Protein AF-A0A8I3AAC8-F1 (afdb_monomer_lite)

Structure (mmCIF, N/CA/C/O backbone):
data_AF-A0A8I3AAC8-F1
#
_entry.id   AF-A0A8I3AAC8-F1
#
loop_
_atom_site.group_PDB
_atom_site.id
_atom_site.type_symbol
_atom_site.label_atom_id
_atom_site.label_alt_id
_atom_site.label_comp_id
_atom_site.label_asym_id
_atom_site.label_entity_id
_atom_site.label_seq_id
_atom_site.pdbx_PDB_ins_code
_atom_site.Cartn_x
_atom_site.Cartn_y
_atom_site.Cartn_z
_atom_site.occupancy
_atom_site.B_iso_or_equiv
_atom_site.auth_seq_id
_atom_site.auth_comp_id
_atom_site.auth_asym_id
_atom_site.auth_atom_id
_atom_site.pdbx_PDB_model_num
ATOM 1 N N . MET A 1 1 ? -11.721 -12.743 23.355 1.00 54.59 1 MET A N 1
ATOM 2 C CA . MET A 1 1 ? -12.488 -11.708 22.634 1.00 54.59 1 MET A CA 1
ATOM 3 C C . MET A 1 1 ? -11.495 -10.991 21.747 1.00 54.59 1 MET A C 1
ATOM 5 O O . MET A 1 1 ? -10.463 -10.593 22.267 1.00 54.59 1 MET A O 1
ATOM 9 N N . ALA A 1 2 ? -11.741 -10.936 20.443 1.00 75.25 2 ALA A N 1
ATOM 10 C CA . ALA A 1 2 ? -10.915 -10.145 19.538 1.00 75.25 2 ALA A CA 1
ATOM 11 C C . ALA A 1 2 ? -11.431 -8.701 19.548 1.00 75.25 2 ALA A C 1
ATOM 13 O O . ALA A 1 2 ? -12.644 -8.491 19.601 1.00 75.25 2 ALA A O 1
ATOM 14 N N . PHE A 1 3 ? -10.523 -7.730 19.566 1.00 87.00 3 PHE A N 1
ATOM 15 C CA . PHE A 1 3 ? -10.866 -6.309 19.570 1.00 87.00 3 PHE A CA 1
ATOM 16 C C . PHE A 1 3 ? -11.149 -5.826 18.142 1.00 87.00 3 PHE A C 1
ATOM 18 O O . PHE A 1 3 ? -10.688 -6.441 17.174 1.00 87.00 3 PHE A O 1
ATOM 25 N N . ARG A 1 4 ? -11.899 -4.728 17.996 1.00 91.94 4 ARG A N 1
ATOM 26 C CA . ARG A 1 4 ? -11.978 -4.021 16.710 1.00 91.94 4 ARG A CA 1
ATOM 27 C C . ARG A 1 4 ? -10.692 -3.238 16.507 1.00 91.94 4 ARG A C 1
ATOM 29 O O . ARG A 1 4 ? -10.091 -2.773 17.477 1.00 91.94 4 ARG A O 1
ATOM 36 N N . ALA A 1 5 ? -10.258 -3.080 15.268 1.00 93.12 5 ALA A N 1
ATOM 37 C CA . ALA A 1 5 ? -9.047 -2.315 14.990 1.00 93.12 5 ALA A CA 1
ATOM 38 C C . ALA A 1 5 ? -9.216 -0.824 15.326 1.00 93.12 5 ALA A C 1
ATOM 40 O O . ALA A 1 5 ? -8.291 -0.201 15.843 1.00 93.12 5 ALA A O 1
ATOM 41 N N . SER A 1 6 ? -10.420 -0.277 15.161 1.00 93.88 6 SER A N 1
ATOM 42 C CA . SER A 1 6 ? -10.805 1.070 15.590 1.00 93.88 6 SER A CA 1
ATOM 43 C C . SER A 1 6 ? -10.746 1.288 17.110 1.00 93.88 6 SER A C 1
ATOM 45 O O . SER A 1 6 ? -10.721 2.437 17.562 1.00 93.88 6 SER A O 1
ATOM 47 N N . ASP A 1 7 ? -10.704 0.218 17.917 1.00 94.31 7 ASP A N 1
ATOM 48 C CA . ASP A 1 7 ? -10.567 0.325 19.372 1.00 94.31 7 ASP A CA 1
ATOM 49 C C . ASP A 1 7 ? -9.126 0.659 19.796 1.00 94.31 7 ASP A C 1
ATOM 51 O O . ASP A 1 7 ? -8.917 1.211 20.877 1.00 94.31 7 ASP A O 1
ATOM 55 N N . ASN A 1 8 ? -8.136 0.354 18.951 1.00 95.12 8 ASN A N 1
ATOM 56 C CA . ASN A 1 8 ? -6.749 0.778 19.122 1.00 95.12 8 ASN A CA 1
ATOM 57 C C . ASN A 1 8 ? -6.032 0.792 17.764 1.00 95.12 8 ASN A C 1
ATOM 59 O O . ASN A 1 8 ? -5.294 -0.135 17.406 1.00 95.12 8 ASN A O 1
ATOM 63 N N . LEU A 1 9 ? -6.264 1.870 17.015 1.00 95.50 9 LEU A N 1
ATOM 64 C CA . LEU A 1 9 ? -5.775 2.015 15.647 1.00 95.50 9 LEU A CA 1
ATOM 65 C C . LEU A 1 9 ? -4.243 2.010 15.589 1.00 95.50 9 LEU A C 1
ATOM 67 O O . LEU A 1 9 ? -3.655 1.429 14.680 1.00 95.50 9 LEU A O 1
ATOM 71 N N . GLN A 1 10 ? -3.594 2.595 16.595 1.00 95.81 10 GLN A N 1
ATOM 72 C CA . GLN A 1 10 ? -2.139 2.617 16.709 1.00 95.81 10 GLN A CA 1
ATOM 73 C C . GLN A 1 10 ? -1.541 1.205 16.790 1.00 95.81 10 GLN A C 1
ATOM 75 O O . GLN A 1 10 ? -0.620 0.871 16.041 1.00 95.81 10 GLN A O 1
ATOM 80 N N . CYS A 1 11 ? -2.075 0.349 17.668 1.00 94.88 11 CYS A N 1
ATOM 81 C CA . CYS A 1 11 ? -1.630 -1.040 17.772 1.00 94.88 11 CYS A CA 1
ATOM 82 C C . CYS A 1 11 ? -1.953 -1.843 16.510 1.00 94.88 11 CYS A C 1
ATOM 84 O O . CYS A 1 11 ? -1.129 -2.658 16.097 1.00 94.88 11 CYS A O 1
ATOM 86 N N . TYR A 1 12 ? -3.109 -1.599 15.886 1.00 95.88 12 TYR A N 1
ATOM 87 C CA . TYR A 1 12 ? -3.462 -2.241 14.624 1.00 95.88 12 TYR A CA 1
ATOM 88 C C . TYR A 1 12 ? -2.457 -1.899 13.519 1.00 95.88 12 TYR A C 1
ATOM 90 O O . TYR A 1 12 ? -1.889 -2.810 12.929 1.00 95.88 12 TYR A O 1
ATOM 98 N N . ILE A 1 13 ? -2.151 -0.617 13.284 1.00 94.88 13 ILE A N 1
ATOM 99 C CA . ILE A 1 13 ? -1.212 -0.200 12.226 1.00 94.88 13 ILE A CA 1
ATOM 100 C C . ILE A 1 13 ? 0.182 -0.810 12.435 1.00 94.88 13 ILE A C 1
ATOM 102 O O . ILE A 1 13 ? 0.821 -1.226 11.472 1.00 94.88 13 ILE A O 1
ATOM 106 N N . ARG A 1 14 ? 0.643 -0.916 13.688 1.00 93.12 14 ARG A N 1
ATOM 107 C CA . ARG A 1 14 ? 1.936 -1.543 14.020 1.00 93.12 14 ARG A CA 1
ATOM 108 C C . ARG A 1 14 ? 1.945 -3.062 13.811 1.00 93.12 14 ARG A C 1
ATOM 110 O O . ARG A 1 14 ? 2.995 -3.633 13.525 1.00 93.12 14 ARG A O 1
ATOM 117 N N . GLY A 1 15 ? 0.809 -3.725 14.021 1.00 92.25 15 GLY A N 1
ATOM 118 C CA . GLY A 1 15 ? 0.700 -5.184 13.982 1.00 92.25 15 GLY A CA 1
ATOM 119 C C . GLY A 1 15 ? 0.220 -5.756 12.648 1.00 92.25 15 GLY A C 1
ATOM 120 O O . GLY A 1 15 ? 0.493 -6.925 12.363 1.00 92.25 15 GLY A O 1
ATOM 121 N N . ALA A 1 16 ? -0.484 -4.957 11.847 1.00 94.31 16 ALA A N 1
ATOM 122 C CA . ALA A 1 16 ? -1.121 -5.386 10.615 1.00 94.31 16 ALA A CA 1
ATOM 123 C C . ALA A 1 16 ? -0.074 -5.829 9.592 1.00 94.31 16 ALA A C 1
ATOM 125 O O . ALA A 1 16 ? 0.910 -5.136 9.324 1.00 94.31 16 ALA A O 1
ATOM 126 N N . LYS A 1 17 ? -0.288 -7.006 9.004 1.00 92.50 17 LYS A N 1
ATOM 127 C CA . LYS A 1 17 ? 0.626 -7.581 8.015 1.00 92.50 17 LYS A CA 1
ATOM 128 C C . LYS A 1 17 ? -0.139 -7.922 6.761 1.00 92.50 17 LYS A C 1
ATOM 130 O O . LYS A 1 17 ? -1.138 -8.636 6.809 1.00 92.50 17 LYS A O 1
ATOM 135 N N . LEU A 1 18 ? 0.368 -7.440 5.628 1.00 91.62 18 LEU A N 1
ATOM 136 C CA . LEU A 1 18 ? -0.195 -7.803 4.339 1.00 91.62 18 LEU A CA 1
ATOM 137 C C . LEU A 1 18 ? -0.174 -9.328 4.182 1.00 91.62 18 LEU A C 1
ATOM 139 O O . LEU A 1 18 ? 0.875 -9.950 4.395 1.00 91.62 18 LEU A O 1
ATOM 143 N N . PRO A 1 19 ? -1.311 -9.939 3.815 1.00 91.06 19 PRO A N 1
ATOM 144 C CA . PRO A 1 19 ? -1.338 -11.358 3.541 1.00 91.06 19 PRO A CA 1
ATOM 145 C C . PRO A 1 19 ? -0.474 -11.640 2.314 1.00 91.06 19 PRO A C 1
ATOM 147 O O . PRO A 1 19 ? -0.386 -10.830 1.388 1.00 91.06 19 PRO A O 1
ATOM 150 N N . ALA A 1 20 ? 0.173 -12.805 2.303 1.00 89.38 20 ALA A N 1
ATOM 151 C CA . ALA A 1 20 ? 0.961 -13.216 1.154 1.00 89.38 20 ALA A CA 1
ATOM 152 C C . ALA A 1 20 ? 0.054 -13.305 -0.081 1.00 89.38 20 ALA A C 1
ATOM 154 O O . ALA A 1 20 ? -0.898 -14.089 -0.108 1.00 89.38 20 ALA A O 1
ATOM 155 N N . MET A 1 21 ? 0.362 -12.511 -1.108 1.00 89.56 21 MET A N 1
ATOM 156 C CA . MET A 1 21 ? -0.348 -12.578 -2.378 1.00 89.56 21 MET A CA 1
ATOM 157 C C . MET A 1 21 ? -0.031 -13.919 -3.034 1.00 89.56 21 MET A C 1
ATOM 159 O O . MET A 1 21 ? 1.086 -14.156 -3.494 1.00 89.56 21 MET A O 1
ATOM 163 N N . ALA A 1 22 ? -1.013 -14.813 -3.076 1.00 86.94 22 ALA A N 1
ATOM 164 C CA . ALA A 1 22 ? -0.878 -16.043 -3.833 1.00 86.94 22 ALA A CA 1
ATOM 165 C C . ALA A 1 22 ? -0.958 -15.695 -5.322 1.00 86.94 22 ALA A C 1
ATOM 167 O O . ALA A 1 22 ? -1.998 -15.241 -5.794 1.00 86.94 22 ALA A O 1
ATOM 168 N N . TYR A 1 23 ? 0.119 -15.916 -6.067 1.00 83.81 23 TYR A N 1
ATOM 169 C CA . TYR A 1 23 ? 0.145 -15.688 -7.508 1.00 83.81 23 TYR A CA 1
ATOM 170 C C . TYR A 1 23 ? 0.574 -16.944 -8.254 1.00 83.81 23 TYR A C 1
ATOM 172 O O . TYR A 1 23 ? 1.284 -17.805 -7.726 1.00 83.81 23 TYR A O 1
ATOM 180 N N . ARG A 1 24 ? 0.130 -17.052 -9.504 1.00 79.19 24 ARG A N 1
ATOM 181 C CA . ARG A 1 24 ? 0.638 -18.036 -10.452 1.00 79.19 24 ARG A CA 1
ATOM 182 C C . ARG A 1 24 ? 1.303 -17.259 -11.566 1.00 79.19 24 ARG A C 1
ATOM 184 O O . ARG A 1 24 ? 0.639 -16.464 -12.216 1.00 79.19 24 ARG A O 1
ATOM 191 N N . SER A 1 25 ? 2.592 -17.507 -11.792 1.00 69.81 25 SER A N 1
ATOM 192 C CA . SER A 1 25 ? 3.219 -16.986 -13.003 1.00 69.81 25 SER A CA 1
ATOM 193 C C . SER A 1 25 ? 2.428 -17.522 -14.202 1.00 69.81 25 SER A C 1
ATOM 195 O O . SER A 1 25 ? 2.244 -18.750 -14.276 1.00 69.81 25 SER A O 1
ATOM 197 N N . PRO A 1 26 ? 1.907 -16.662 -15.097 1.00 64.56 26 PRO A N 1
ATOM 198 C CA . PRO A 1 26 ? 1.329 -17.140 -16.338 1.00 64.56 26 PRO A CA 1
ATOM 199 C C . PRO A 1 26 ? 2.384 -18.021 -17.012 1.00 64.56 26 PRO A C 1
ATOM 201 O O . PRO A 1 26 ? 3.563 -17.673 -17.059 1.00 64.56 26 PRO A O 1
ATOM 204 N N . ARG A 1 27 ? 1.984 -19.226 -17.437 1.00 54.81 27 ARG A N 1
ATOM 205 C CA . ARG A 1 27 ? 2.852 -20.153 -18.175 1.00 54.81 27 ARG A CA 1
ATOM 206 C C . ARG A 1 27 ? 3.153 -19.537 -19.540 1.00 54.81 27 ARG A C 1
ATOM 208 O O . ARG A 1 27 ? 2.551 -19.916 -20.536 1.00 54.81 27 ARG A O 1
ATOM 215 N N . SER A 1 28 ? 4.067 -18.590 -19.564 1.00 49.53 28 SER A N 1
ATOM 216 C CA . SER A 1 28 ? 4.596 -17.984 -20.766 1.00 49.53 28 SER A CA 1
ATOM 217 C C . SER A 1 28 ? 6.092 -18.228 -20.712 1.00 49.53 28 SER A C 1
ATOM 219 O O . SER A 1 28 ? 6.731 -17.972 -19.690 1.00 49.53 28 SER A O 1
ATOM 221 N N . GLU A 1 29 ? 6.630 -18.802 -21.783 1.00 45.31 29 GLU A N 1
ATOM 222 C CA . GLU A 1 29 ? 8.066 -18.903 -22.042 1.00 45.31 29 GLU A CA 1
ATOM 223 C C . GLU A 1 29 ? 8.759 -17.562 -21.735 1.00 45.31 29 GLU A C 1
ATOM 225 O O . GLU A 1 29 ? 8.077 -16.533 -21.727 1.00 45.31 29 GLU A O 1
ATOM 230 N N . PRO A 1 30 ? 10.082 -17.528 -21.477 1.00 42.06 30 PRO A N 1
ATOM 231 C CA . PRO A 1 30 ? 10.841 -16.288 -21.316 1.00 42.06 30 PRO A CA 1
ATOM 232 C C . PRO A 1 30 ? 10.885 -15.528 -22.652 1.00 42.06 30 PRO A C 1
ATOM 234 O O . PRO A 1 30 ? 11.916 -15.402 -23.305 1.00 42.06 30 PRO A O 1
ATOM 237 N N . GLY A 1 31 ? 9.726 -15.055 -23.098 1.00 44.25 31 GLY A N 1
ATOM 238 C CA . GLY A 1 31 ? 9.563 -14.134 -24.185 1.00 44.25 31 GLY A CA 1
ATOM 239 C C . GLY A 1 31 ? 10.121 -12.828 -23.679 1.00 44.25 31 GLY A C 1
ATOM 240 O O . GLY A 1 31 ? 9.568 -12.222 -22.765 1.00 44.25 31 GLY A O 1
ATOM 241 N N . SER A 1 32 ? 11.252 -12.438 -24.254 1.00 46.09 32 SER A N 1
ATOM 242 C CA . SER A 1 32 ? 11.719 -11.063 -24.265 1.00 46.09 32 SER A CA 1
ATOM 243 C C . SER A 1 32 ? 10.497 -10.168 -24.479 1.00 46.09 32 SER A C 1
ATOM 245 O O . SER A 1 32 ? 9.925 -10.157 -25.571 1.00 46.09 32 SER A O 1
ATOM 247 N N . TYR A 1 33 ? 10.020 -9.517 -23.413 1.00 53.06 33 TYR A N 1
ATOM 248 C CA . TYR A 1 33 ? 8.904 -8.583 -23.483 1.00 53.06 33 TYR A CA 1
ATOM 249 C C . TYR A 1 33 ? 9.405 -7.381 -24.289 1.00 53.06 33 TYR A C 1
ATOM 251 O O . TYR A 1 33 ? 9.867 -6.385 -23.739 1.00 53.06 33 TYR A O 1
ATOM 259 N N . HIS A 1 34 ? 9.381 -7.507 -25.617 1.00 48.78 34 HIS A N 1
ATOM 260 C CA . HIS A 1 34 ? 9.660 -6.436 -26.559 1.00 48.78 34 HIS A CA 1
ATOM 261 C C . HIS A 1 34 ? 8.462 -5.493 -26.536 1.00 48.78 34 HIS A C 1
ATOM 263 O O . HIS A 1 34 ? 7.600 -5.515 -27.411 1.00 48.78 34 HIS A O 1
ATOM 269 N N . VAL A 1 35 ? 8.368 -4.693 -25.478 1.00 50.75 35 VAL A N 1
ATOM 270 C CA . VAL A 1 35 ? 7.386 -3.621 -25.410 1.00 50.75 35 VAL A CA 1
ATOM 271 C C . VAL A 1 35 ? 7.918 -2.501 -26.295 1.00 50.75 35 VAL A C 1
ATOM 273 O O . VAL A 1 35 ? 8.817 -1.760 -25.907 1.00 50.75 35 VAL A O 1
ATOM 276 N N . SER A 1 36 ? 7.387 -2.394 -27.512 1.00 46.56 36 SER A N 1
ATOM 277 C CA . SER A 1 36 ? 7.589 -1.224 -28.362 1.00 46.56 36 SER A CA 1
ATOM 278 C C . SER A 1 36 ? 6.995 -0.011 -27.652 1.00 46.56 36 SER A C 1
ATOM 280 O O . SER A 1 36 ? 5.790 0.056 -27.392 1.00 46.56 36 SER A O 1
ATOM 282 N N . LEU A 1 37 ? 7.847 0.933 -27.277 1.00 49.56 37 LEU A N 1
ATOM 283 C CA . LEU A 1 37 ? 7.429 2.121 -26.550 1.00 49.56 37 LEU A CA 1
ATOM 284 C C . LEU A 1 37 ? 7.044 3.210 -27.531 1.00 49.56 37 LEU A C 1
ATOM 286 O O . LEU A 1 37 ? 7.864 3.665 -28.321 1.00 49.56 37 LEU A O 1
ATOM 290 N N . ASN A 1 38 ? 5.811 3.688 -27.404 1.00 51.22 38 ASN A N 1
ATOM 291 C CA . ASN A 1 38 ? 5.350 4.881 -28.110 1.00 51.22 38 ASN A CA 1
ATOM 292 C C . ASN A 1 38 ? 5.748 6.183 -27.389 1.00 51.22 38 ASN A C 1
ATOM 294 O O . ASN A 1 38 ? 5.383 7.268 -27.833 1.00 51.22 38 ASN A O 1
ATOM 298 N N . VAL A 1 39 ? 6.479 6.096 -26.272 1.00 52.81 39 VAL A N 1
ATOM 299 C CA . VAL A 1 39 ? 6.840 7.258 -25.453 1.00 52.81 39 VAL A CA 1
ATOM 300 C C . VAL A 1 39 ? 8.135 7.856 -25.990 1.00 52.81 39 VAL A C 1
ATOM 302 O O . VAL A 1 39 ? 9.198 7.239 -25.916 1.00 52.81 39 VAL A O 1
ATOM 305 N N . ARG A 1 40 ? 8.049 9.073 -26.533 1.00 55.81 40 ARG A N 1
ATOM 306 C CA . ARG A 1 40 ? 9.221 9.844 -26.959 1.00 55.81 40 ARG A CA 1
ATOM 307 C C . ARG A 1 40 ? 9.769 10.627 -25.757 1.00 55.81 40 ARG A C 1
ATOM 309 O O . ARG A 1 40 ? 9.008 11.376 -25.153 1.00 55.81 40 ARG A O 1
ATOM 316 N N . PRO A 1 41 ? 11.063 10.497 -25.410 1.00 54.91 41 PRO A N 1
ATOM 317 C CA . PRO A 1 41 ? 11.660 11.329 -24.375 1.00 54.91 41 PRO A CA 1
ATOM 318 C C . PRO A 1 41 ? 11.620 12.797 -24.809 1.00 54.91 41 PRO A C 1
ATOM 320 O O . PRO A 1 41 ? 12.159 13.163 -25.857 1.00 54.91 41 PRO A O 1
ATOM 323 N N . GLU A 1 42 ? 10.974 13.644 -24.014 1.00 59.31 42 GLU A N 1
ATOM 324 C CA . GLU A 1 42 ? 10.892 15.076 -24.284 1.00 59.31 42 GLU A CA 1
ATOM 325 C C . GLU A 1 42 ? 12.129 15.807 -23.748 1.00 59.31 42 GLU A C 1
ATOM 327 O O . GLU A 1 42 ? 12.607 15.544 -22.645 1.00 59.31 42 GLU A O 1
ATOM 332 N N . ARG A 1 43 ? 12.655 16.774 -24.514 1.00 57.91 43 ARG A N 1
ATOM 333 C CA . ARG A 1 43 ? 13.936 17.452 -24.208 1.00 57.91 43 ARG A CA 1
ATOM 334 C C . ARG A 1 43 ? 13.973 18.150 -22.843 1.00 57.91 43 ARG A C 1
ATOM 336 O O . ARG A 1 43 ? 15.058 18.353 -22.300 1.00 57.91 43 ARG A O 1
ATOM 343 N N . TYR A 1 44 ? 12.816 18.534 -22.311 1.00 63.19 44 TYR A N 1
ATOM 344 C CA . TYR A 1 44 ? 12.691 19.318 -21.085 1.00 63.19 44 TYR A CA 1
ATOM 345 C C . TYR A 1 44 ? 12.370 18.477 -19.838 1.00 63.19 44 TYR A C 1
ATOM 347 O O . TYR A 1 44 ? 12.409 19.010 -18.731 1.00 63.19 44 TYR A O 1
ATOM 355 N N . ARG A 1 45 ? 12.118 17.166 -19.978 1.00 61.69 45 ARG A N 1
ATOM 356 C CA . ARG A 1 45 ? 11.815 16.265 -18.856 1.00 61.69 45 ARG A CA 1
ATOM 357 C C . ARG A 1 45 ? 12.834 15.137 -18.814 1.00 61.69 45 ARG A C 1
ATOM 359 O O . ARG A 1 45 ? 12.823 14.229 -19.637 1.00 61.69 45 ARG A O 1
ATOM 366 N N . LYS A 1 46 ? 13.741 15.213 -17.844 1.00 63.38 46 LYS A N 1
ATOM 367 C CA . LYS A 1 46 ? 14.758 14.185 -17.611 1.00 63.38 46 LYS A CA 1
ATOM 368 C C . LYS A 1 46 ? 14.560 13.624 -16.214 1.00 63.38 46 LYS A C 1
ATOM 370 O O . LYS A 1 46 ? 14.769 14.343 -15.237 1.00 63.38 46 LYS A O 1
ATOM 375 N N . LEU A 1 47 ? 14.180 12.354 -16.116 1.00 65.69 47 LEU A N 1
ATOM 376 C CA . LEU A 1 47 ? 14.256 11.638 -14.850 1.00 65.69 47 LEU A CA 1
ATOM 377 C C . LEU A 1 47 ? 15.739 11.429 -14.531 1.00 65.69 47 LEU A C 1
ATOM 379 O O . LEU A 1 47 ? 16.444 10.717 -15.240 1.00 65.69 47 LEU A O 1
ATOM 383 N N . ARG A 1 48 ? 16.229 12.154 -13.523 1.00 67.31 48 ARG A N 1
ATOM 384 C CA . ARG A 1 48 ? 17.662 12.203 -13.195 1.00 67.31 48 ARG A CA 1
ATOM 385 C C . ARG A 1 48 ? 18.078 11.140 -12.198 1.00 67.31 48 ARG A C 1
ATOM 387 O O . ARG A 1 48 ? 19.229 10.725 -12.201 1.00 67.31 48 ARG A O 1
ATOM 394 N N . LEU A 1 49 ? 17.166 10.767 -11.308 1.00 71.88 49 LEU A N 1
ATOM 395 C CA . LEU A 1 49 ? 17.499 9.943 -10.167 1.00 71.88 49 LEU A CA 1
ATOM 396 C C . LEU A 1 49 ? 16.289 9.140 -9.709 1.00 71.88 49 LEU A C 1
ATOM 398 O O . LEU A 1 49 ? 15.173 9.654 -9.673 1.00 71.88 49 LEU A O 1
ATOM 402 N N . VAL A 1 50 ? 16.544 7.901 -9.307 1.00 78.38 50 VAL A N 1
ATOM 403 C CA . VAL A 1 50 ? 15.604 7.069 -8.562 1.00 78.38 50 VAL A CA 1
ATOM 404 C C . VAL A 1 50 ? 16.264 6.738 -7.235 1.00 78.38 50 VAL A C 1
ATOM 406 O O . VAL A 1 50 ? 17.417 6.310 -7.188 1.00 78.38 50 VAL A O 1
ATOM 409 N N . HIS A 1 51 ? 15.538 6.983 -6.150 1.00 80.94 51 HIS A N 1
ATOM 410 C CA . HIS A 1 51 ? 15.976 6.635 -4.809 1.00 80.94 51 HIS A CA 1
ATOM 411 C C . HIS A 1 51 ? 15.300 5.342 -4.373 1.00 80.94 51 HIS A C 1
ATOM 413 O O . HIS A 1 51 ? 14.083 5.199 -4.474 1.00 80.94 51 HIS A O 1
ATOM 419 N N . THR A 1 52 ? 16.082 4.415 -3.830 1.00 84.44 52 THR A N 1
ATOM 420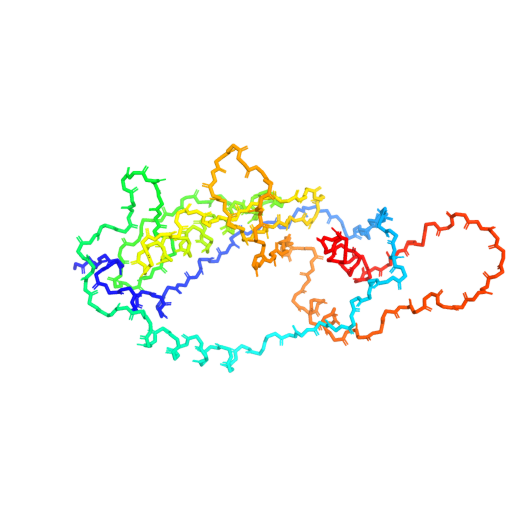 C CA . THR A 1 52 ? 15.530 3.307 -3.053 1.00 84.44 52 THR A CA 1
ATOM 421 C C . THR A 1 52 ? 15.193 3.793 -1.652 1.00 84.44 52 THR A C 1
ATOM 423 O O . THR A 1 52 ? 16.029 4.426 -1.003 1.00 84.44 52 THR A O 1
ATOM 426 N N . ILE A 1 53 ? 14.015 3.439 -1.150 1.00 86.00 53 ILE A N 1
ATOM 427 C CA . ILE A 1 53 ? 13.680 3.643 0.258 1.00 86.00 53 ILE A CA 1
ATOM 428 C C . ILE A 1 53 ? 14.449 2.604 1.079 1.00 86.00 53 ILE A C 1
ATOM 430 O O . ILE A 1 53 ? 14.311 1.400 0.859 1.00 86.00 53 ILE A O 1
ATOM 434 N N . ASN A 1 54 ? 15.281 3.063 2.014 1.00 86.88 54 ASN A N 1
ATOM 435 C CA . ASN A 1 54 ? 15.926 2.169 2.968 1.00 86.88 54 ASN A CA 1
ATOM 436 C C . ASN A 1 54 ? 14.900 1.764 4.035 1.00 86.88 54 ASN A C 1
ATOM 438 O O . ASN A 1 54 ? 14.369 2.622 4.738 1.00 86.88 54 ASN A O 1
ATOM 442 N N . ALA A 1 55 ? 14.631 0.463 4.140 1.00 86.88 55 ALA A N 1
ATOM 443 C CA . ALA A 1 55 ? 13.556 -0.073 4.966 1.00 86.88 55 ALA A CA 1
ATOM 444 C C . ALA A 1 55 ? 13.695 0.284 6.453 1.00 86.88 55 ALA A C 1
ATOM 446 O O . ALA A 1 55 ? 12.694 0.595 7.085 1.00 86.88 55 ALA A O 1
ATOM 447 N N . THR A 1 56 ? 14.913 0.275 7.005 1.00 91.06 56 THR A N 1
ATOM 448 C CA . THR A 1 56 ? 15.137 0.528 8.438 1.00 91.06 56 THR A CA 1
ATOM 449 C C . THR A 1 56 ? 14.797 1.966 8.851 1.00 91.06 56 THR A C 1
ATOM 451 O O . THR A 1 56 ? 13.841 2.129 9.601 1.00 91.06 56 THR A O 1
ATOM 454 N N . PRO A 1 57 ? 15.464 3.018 8.330 1.00 92.50 57 PRO A N 1
ATOM 455 C CA . PRO A 1 57 ? 15.151 4.390 8.731 1.00 92.50 57 PRO A CA 1
ATOM 456 C C . PRO A 1 57 ? 13.729 4.797 8.337 1.00 92.50 57 PRO A C 1
ATOM 458 O O . PRO A 1 57 ? 13.107 5.609 9.009 1.00 92.50 57 PRO A O 1
ATOM 461 N N . PHE A 1 58 ? 13.189 4.230 7.256 1.00 90.62 58 PHE A N 1
ATOM 462 C CA . PHE A 1 58 ? 11.804 4.481 6.876 1.00 90.62 58 PHE A CA 1
ATOM 463 C C . PHE A 1 58 ? 10.813 3.875 7.877 1.00 90.62 58 PHE A C 1
ATOM 465 O O . PHE A 1 58 ? 9.825 4.519 8.217 1.00 90.62 58 PHE A O 1
ATOM 472 N N . SER A 1 59 ? 11.092 2.672 8.388 1.00 90.38 59 SER A N 1
ATOM 473 C CA . SER A 1 59 ? 10.299 2.049 9.452 1.00 90.38 59 SER A CA 1
ATOM 474 C C . SER A 1 59 ? 10.335 2.863 10.744 1.00 90.38 59 SER A C 1
ATOM 476 O O . SER A 1 59 ? 9.310 2.953 11.418 1.00 90.38 59 SER A O 1
ATOM 478 N N . ASP A 1 60 ? 11.479 3.463 11.078 1.00 93.12 60 ASP A N 1
ATOM 479 C CA . ASP A 1 60 ? 11.613 4.324 12.258 1.00 93.12 60 ASP A CA 1
ATOM 480 C C . ASP A 1 60 ? 10.751 5.586 12.099 1.00 93.12 60 ASP A C 1
ATOM 482 O O . ASP A 1 60 ? 9.901 5.856 12.941 1.00 93.12 60 ASP A O 1
ATOM 486 N N . ILE A 1 61 ? 10.846 6.268 10.948 1.00 94.88 61 ILE A N 1
ATOM 487 C CA . ILE A 1 61 ? 10.013 7.443 10.628 1.00 94.88 61 ILE A CA 1
ATOM 488 C C . ILE A 1 61 ? 8.517 7.110 10.699 1.00 94.88 61 ILE A C 1
ATOM 490 O O . ILE A 1 61 ? 7.734 7.888 11.243 1.00 94.88 61 ILE A O 1
ATOM 494 N N . ILE A 1 62 ? 8.099 5.962 10.154 1.00 92.31 62 ILE A N 1
ATOM 495 C CA . ILE A 1 62 ? 6.699 5.522 10.243 1.00 92.31 62 ILE A CA 1
ATOM 496 C C . ILE A 1 62 ? 6.313 5.267 11.700 1.00 92.31 62 ILE A C 1
ATOM 498 O O . ILE A 1 62 ? 5.217 5.641 12.108 1.00 92.31 62 ILE A O 1
ATOM 502 N N . SER A 1 63 ? 7.182 4.632 12.484 1.00 93.94 63 SER A N 1
ATOM 503 C CA . SER A 1 63 ? 6.894 4.301 13.883 1.00 93.94 63 SER A CA 1
ATOM 504 C C . SER A 1 63 ? 6.712 5.553 14.735 1.00 93.94 63 SER A C 1
ATOM 506 O O . SER A 1 63 ? 5.755 5.603 15.511 1.00 93.94 63 SER A O 1
ATOM 508 N N . ASP A 1 64 ? 7.567 6.556 14.527 1.00 95.88 64 ASP A N 1
ATOM 509 C CA . ASP A 1 64 ? 7.492 7.868 15.171 1.00 95.88 64 ASP A CA 1
ATOM 510 C C . ASP A 1 64 ? 6.207 8.601 14.765 1.00 95.88 64 ASP A C 1
ATOM 512 O O . ASP A 1 64 ? 5.452 9.064 15.619 1.00 95.88 64 ASP A O 1
ATOM 516 N N . TRP A 1 65 ? 5.885 8.622 13.467 1.00 95.38 65 TRP A N 1
ATOM 517 C CA . TRP A 1 65 ? 4.645 9.226 12.971 1.00 95.38 65 TRP A CA 1
ATOM 518 C C . TRP A 1 65 ? 3.396 8.541 13.547 1.00 95.38 65 TRP A C 1
ATOM 520 O O . TRP A 1 65 ? 2.447 9.208 13.959 1.00 95.38 65 TRP A O 1
ATOM 530 N N . VAL A 1 66 ? 3.388 7.206 13.616 1.00 96.06 66 VAL A N 1
ATOM 531 C CA . VAL A 1 66 ? 2.290 6.440 14.225 1.00 96.06 66 VAL A CA 1
ATOM 532 C C . VAL A 1 66 ? 2.185 6.735 15.723 1.00 96.06 66 VAL A C 1
ATOM 534 O O . VAL A 1 66 ? 1.084 6.754 16.271 1.00 96.06 66 VAL A O 1
ATOM 537 N N . GLU A 1 67 ? 3.307 6.963 16.404 1.00 95.81 67 GLU A N 1
ATOM 538 C CA . GLU A 1 67 ? 3.301 7.334 17.818 1.00 95.81 67 GLU A CA 1
ATOM 539 C C . GLU A 1 67 ? 2.666 8.703 18.061 1.00 95.81 67 GLU A C 1
ATOM 541 O O . GLU A 1 67 ? 1.848 8.855 18.968 1.00 95.81 67 GLU A O 1
ATOM 546 N N . GLU A 1 68 ? 3.029 9.673 17.225 1.00 96.06 68 GLU A N 1
ATOM 547 C CA . GLU A 1 68 ? 2.642 11.071 17.376 1.00 96.06 68 GLU A CA 1
ATOM 548 C C . GLU A 1 68 ? 1.204 11.345 16.912 1.00 96.06 68 GLU A C 1
ATOM 550 O O . GLU A 1 68 ? 0.458 12.054 17.590 1.00 96.06 68 GLU A O 1
ATOM 555 N N . PHE A 1 69 ? 0.796 10.779 15.772 1.00 95.00 69 PHE A N 1
ATOM 556 C CA . PHE A 1 69 ? -0.435 11.186 15.086 1.00 95.00 69 PHE A CA 1
ATOM 557 C C . PHE A 1 69 ? -1.577 10.169 15.159 1.00 95.00 69 PHE A C 1
ATOM 559 O O . PHE A 1 69 ? -2.721 10.534 14.882 1.00 95.00 69 PHE A O 1
ATOM 566 N N . VAL A 1 70 ? -1.315 8.909 15.526 1.00 96.19 70 VAL A N 1
ATOM 567 C CA . VAL A 1 70 ? -2.355 7.869 15.555 1.00 96.19 70 VAL A CA 1
ATOM 568 C C . VAL A 1 70 ? -2.844 7.634 16.987 1.00 96.19 70 VAL A C 1
ATOM 570 O O . VAL A 1 70 ? -2.052 7.297 17.868 1.00 96.19 70 VAL A O 1
ATOM 573 N N . PRO A 1 71 ? -4.159 7.741 17.248 1.00 94.81 71 PRO A N 1
ATOM 574 C CA . PRO A 1 71 ? -4.704 7.529 18.578 1.00 94.81 71 PRO A CA 1
ATOM 575 C C . PRO A 1 71 ? -4.608 6.060 19.009 1.00 94.81 71 PRO A C 1
ATOM 577 O O . PRO A 1 71 ? -4.934 5.133 18.266 1.00 94.81 71 PRO A O 1
ATOM 580 N N . SER A 1 72 ? -4.218 5.864 20.268 1.00 94.38 72 SER A N 1
ATOM 581 C CA . SER A 1 72 ? -4.177 4.559 20.946 1.00 94.38 72 SER A CA 1
ATOM 582 C C . SER A 1 72 ? -5.466 4.207 21.694 1.00 94.38 72 SER A C 1
ATOM 584 O O . SER A 1 72 ? -5.602 3.109 22.232 1.00 94.38 72 SER A O 1
ATOM 586 N N . LYS A 1 73 ? -6.410 5.150 21.764 1.00 94.12 73 LYS A N 1
ATOM 587 C CA . LYS A 1 73 ? -7.708 4.984 22.426 1.00 94.12 73 LYS A CA 1
ATOM 588 C C . LYS A 1 73 ? -8.772 4.593 21.410 1.00 94.12 73 LYS A C 1
ATOM 590 O O . LYS A 1 73 ? -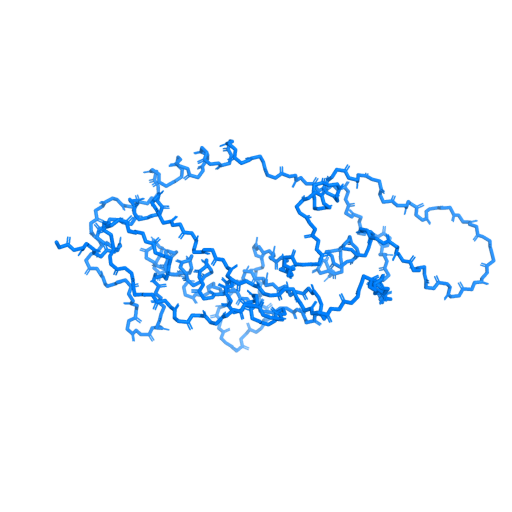8.665 4.947 20.238 1.00 94.12 73 LYS A O 1
ATOM 595 N N . SER A 1 74 ? -9.827 3.941 21.896 1.00 93.94 74 SER A N 1
ATOM 596 C CA . SER A 1 74 ? -10.961 3.578 21.051 1.00 93.94 74 SER A CA 1
ATOM 597 C C . SER A 1 74 ? -11.619 4.815 20.463 1.00 93.94 74 SER A C 1
ATOM 599 O O . SER A 1 74 ? -11.926 5.775 21.173 1.00 93.94 74 SER A O 1
ATOM 601 N N . LEU A 1 75 ? -11.848 4.756 19.155 1.00 92.44 75 LEU A N 1
ATOM 602 C CA . LEU A 1 75 ? -12.567 5.777 18.403 1.00 92.44 75 LEU A CA 1
ATOM 603 C C . LEU A 1 75 ? -14.090 5.643 18.548 1.00 92.44 75 LEU A C 1
ATOM 605 O O . LEU A 1 75 ? -14.823 6.522 18.110 1.00 92.44 75 LEU A O 1
ATOM 609 N N . GLY A 1 76 ? -14.585 4.551 19.146 1.00 91.56 76 GLY A N 1
ATOM 610 C CA . GLY A 1 76 ? -16.021 4.313 19.329 1.00 91.56 76 GLY A CA 1
ATOM 611 C C . GLY A 1 76 ? -16.796 4.031 18.035 1.00 91.56 76 GLY A C 1
ATOM 612 O O . GLY A 1 76 ? -18.021 3.962 18.070 1.00 91.56 76 GLY A O 1
ATOM 613 N N . VAL A 1 77 ? -16.104 3.837 16.911 1.00 92.56 77 VAL A N 1
ATOM 614 C CA . VAL A 1 77 ? -16.685 3.571 15.584 1.00 92.56 77 VAL A CA 1
ATOM 615 C C . VAL A 1 77 ? -16.402 2.142 15.126 1.00 92.56 77 VAL A C 1
ATOM 617 O O . VAL A 1 77 ? -15.552 1.458 15.694 1.00 92.56 77 VAL A O 1
ATOM 620 N N . ASN A 1 78 ? -17.112 1.674 14.103 1.00 92.69 78 ASN A N 1
ATOM 621 C CA . ASN A 1 78 ? -16.874 0.359 13.508 1.00 92.69 78 ASN A CA 1
ATOM 622 C C . ASN A 1 78 ? -15.702 0.389 12.512 1.00 92.69 78 ASN A C 1
ATOM 624 O O . ASN A 1 78 ? -15.396 1.428 11.920 1.00 92.69 78 ASN A O 1
ATOM 628 N N . ASP A 1 79 ? -15.059 -0.766 12.322 1.00 92.25 79 ASP A N 1
ATOM 629 C CA . ASP A 1 79 ? -13.963 -0.927 11.355 1.00 92.25 79 ASP A CA 1
ATOM 630 C C . ASP A 1 79 ? -14.439 -0.679 9.914 1.00 92.25 79 ASP A C 1
ATOM 632 O O . ASP A 1 79 ? -13.706 -0.094 9.116 1.00 92.25 79 ASP A O 1
ATOM 636 N N . GLU A 1 80 ? -15.682 -1.066 9.615 1.00 93.31 80 GLU A N 1
ATOM 637 C CA . GLU A 1 80 ? -16.393 -0.794 8.363 1.00 93.31 80 GLU A CA 1
ATOM 638 C C . GLU A 1 80 ? -17.285 0.448 8.502 1.00 93.31 80 GLU A C 1
ATOM 640 O O . GLU A 1 80 ? -17.956 0.645 9.519 1.00 93.31 80 GLU A O 1
ATOM 645 N N . ASP A 1 81 ? -17.258 1.297 7.483 1.00 90.94 81 ASP A N 1
ATOM 646 C CA . ASP A 1 81 ? -18.138 2.442 7.321 1.00 90.94 81 ASP A CA 1
ATOM 647 C C . ASP A 1 81 ? -19.445 2.011 6.655 1.00 90.94 81 ASP A C 1
ATOM 649 O O . ASP A 1 81 ? -19.452 1.571 5.507 1.00 90.94 81 ASP A O 1
ATOM 653 N N . GLU A 1 82 ? -20.569 2.161 7.348 1.00 89.31 82 GLU A N 1
ATOM 654 C CA . GLU A 1 82 ? -21.875 1.755 6.816 1.00 89.31 82 GLU A CA 1
ATOM 655 C C . GLU A 1 82 ? -22.329 2.606 5.620 1.00 89.31 82 GLU A C 1
ATOM 657 O O . GLU A 1 82 ? -23.160 2.158 4.830 1.00 89.31 82 GLU A O 1
ATOM 662 N N . HIS A 1 83 ? -21.815 3.833 5.478 1.00 87.31 83 HIS A N 1
ATOM 663 C CA . HIS A 1 83 ? -22.232 4.740 4.414 1.00 87.31 83 HIS A CA 1
ATOM 664 C C . HIS A 1 83 ? -21.386 4.579 3.153 1.00 87.31 83 HIS A C 1
ATOM 666 O O . HIS A 1 83 ? -21.930 4.532 2.049 1.00 87.31 83 HIS A O 1
ATOM 672 N N . THR A 1 84 ? -20.063 4.509 3.310 1.00 85.25 84 THR A N 1
ATOM 673 C CA . THR A 1 84 ? -19.135 4.416 2.172 1.00 85.25 84 THR A CA 1
ATOM 674 C C . THR A 1 84 ? -18.791 2.973 1.803 1.00 85.25 84 THR A C 1
ATOM 676 O O . THR A 1 84 ? -18.338 2.726 0.688 1.00 85.25 84 THR A O 1
ATOM 679 N N . GLY A 1 85 ? -19.014 2.017 2.712 1.00 88.75 85 GLY A N 1
ATOM 680 C CA . GLY A 1 85 ? -18.580 0.624 2.577 1.00 88.75 85 GLY A CA 1
ATOM 681 C C . GLY A 1 85 ? -17.081 0.425 2.813 1.00 88.75 85 GLY A C 1
ATOM 682 O O . GLY A 1 85 ? -16.580 -0.690 2.659 1.00 88.75 85 GLY A O 1
ATOM 683 N N . GLU A 1 86 ? -16.356 1.488 3.170 1.00 89.94 86 GLU A N 1
ATOM 684 C CA . GLU A 1 86 ? -14.917 1.413 3.372 1.00 89.94 86 GLU A CA 1
ATOM 685 C C . GLU A 1 86 ? -14.563 0.678 4.652 1.00 89.94 86 GLU A C 1
ATOM 687 O O . GLU A 1 86 ? -15.192 0.880 5.693 1.00 89.94 86 GLU A O 1
ATOM 692 N N . ARG A 1 87 ? -13.504 -0.130 4.624 1.00 94.19 87 ARG A N 1
ATOM 693 C CA . ARG A 1 87 ? -13.162 -0.954 5.788 1.00 94.19 87 ARG A CA 1
ATOM 694 C C . ARG A 1 87 ? -11.687 -1.260 5.932 1.00 94.19 87 ARG A C 1
ATOM 696 O O . ARG A 1 87 ? -10.907 -1.210 4.988 1.00 94.19 87 ARG A O 1
ATOM 703 N N . LEU A 1 88 ? -11.313 -1.638 7.147 1.00 95.25 88 LEU A N 1
ATOM 704 C CA . LEU A 1 88 ? -10.011 -2.231 7.418 1.00 95.25 88 LEU A CA 1
ATOM 705 C C . LEU A 1 88 ? -10.011 -3.680 6.915 1.00 95.25 88 LEU A C 1
ATOM 707 O O . LEU A 1 88 ? -10.897 -4.461 7.251 1.00 95.25 88 LEU A O 1
ATOM 711 N N . THR A 1 89 ? -9.035 -4.022 6.078 1.00 95.31 89 THR A N 1
ATOM 712 C CA . THR A 1 89 ? -8.975 -5.298 5.340 1.00 95.31 89 THR A CA 1
ATOM 713 C C . THR A 1 89 ? -7.699 -6.094 5.594 1.00 95.31 89 THR A C 1
ATOM 715 O O . THR A 1 89 ? -7.651 -7.288 5.294 1.00 95.31 89 THR A O 1
ATOM 718 N N . ILE A 1 90 ? -6.657 -5.469 6.148 1.00 95.44 90 ILE A N 1
ATOM 719 C CA . ILE A 1 90 ? -5.393 -6.147 6.444 1.00 95.44 90 ILE A CA 1
ATOM 720 C C . ILE A 1 90 ? -5.540 -6.946 7.752 1.00 95.44 90 ILE A C 1
ATOM 722 O O . ILE A 1 90 ? -5.896 -6.382 8.783 1.00 95.44 90 ILE A O 1
ATOM 726 N N . PRO A 1 91 ? -5.244 -8.254 7.761 1.00 93.56 91 PRO A N 1
ATOM 727 C CA . PRO A 1 91 ? -5.326 -9.057 8.972 1.00 93.56 91 PRO A CA 1
ATOM 728 C C . PRO A 1 91 ? -4.282 -8.623 10.012 1.00 93.56 91 PRO A C 1
ATOM 730 O O . PRO A 1 91 ? -3.147 -8.257 9.688 1.00 93.56 91 PRO A O 1
ATOM 733 N N . CYS A 1 92 ? -4.667 -8.703 11.286 1.00 93.31 92 CYS A N 1
ATOM 734 C CA . CYS A 1 92 ? -3.810 -8.383 12.427 1.00 93.31 92 CYS A CA 1
ATOM 735 C C . CYS A 1 92 ? -4.071 -9.350 13.597 1.00 93.31 92 CYS A C 1
ATOM 737 O O . CYS A 1 92 ? -4.432 -8.961 14.714 1.00 93.31 92 CYS A O 1
ATOM 739 N N . ASP A 1 93 ? -3.895 -10.640 13.319 1.00 87.00 93 ASP A N 1
ATOM 740 C CA . ASP A 1 93 ? -4.043 -11.704 14.309 1.00 87.00 93 ASP A CA 1
ATOM 741 C C . ASP A 1 93 ? -2.957 -11.637 15.403 1.00 87.00 93 ASP A C 1
ATOM 743 O O . ASP A 1 93 ? -1.824 -11.225 15.134 1.00 87.00 93 ASP A O 1
ATOM 747 N N . PRO A 1 94 ? -3.246 -12.093 16.638 1.00 88.50 94 PRO A N 1
ATOM 748 C CA . PRO A 1 94 ? -4.530 -12.616 17.128 1.00 88.50 94 PRO A CA 1
ATOM 749 C C . PRO A 1 94 ? -5.424 -11.548 17.787 1.00 88.50 94 PRO A C 1
ATOM 751 O O . PRO A 1 94 ? -6.480 -11.872 18.328 1.00 88.50 94 PRO A O 1
ATOM 754 N N . PHE A 1 95 ? -4.968 -10.295 17.843 1.00 88.25 95 PHE A N 1
ATOM 755 C CA . PHE A 1 95 ? -5.564 -9.276 18.711 1.00 88.25 95 PHE A CA 1
ATOM 756 C C . PHE A 1 95 ? -6.794 -8.605 18.100 1.00 88.25 95 PHE A C 1
ATOM 758 O O . PHE A 1 95 ? -7.705 -8.230 18.843 1.00 88.25 95 PHE A O 1
ATOM 765 N N . PHE A 1 96 ? -6.838 -8.492 16.771 1.00 92.62 96 PHE A N 1
ATOM 766 C CA . PHE A 1 96 ? -7.903 -7.803 16.051 1.00 92.62 96 PHE A CA 1
ATOM 767 C C . PHE A 1 96 ? -8.638 -8.745 15.104 1.00 92.62 96 PHE A C 1
ATOM 769 O O . PHE A 1 96 ? -8.014 -9.523 14.387 1.00 92.62 96 PHE A O 1
ATOM 776 N N . SER A 1 97 ? -9.969 -8.661 15.085 1.00 88.50 97 SER A N 1
ATOM 777 C CA . SER A 1 97 ? -10.811 -9.491 14.215 1.00 88.50 97 SER A CA 1
ATOM 778 C C . SER A 1 97 ? -11.181 -8.740 12.942 1.00 88.50 97 SER A C 1
ATOM 780 O O . SER A 1 97 ? -12.269 -8.177 12.844 1.00 88.50 97 SER A O 1
ATOM 782 N N . ILE A 1 98 ? -10.289 -8.774 11.954 1.00 92.06 98 ILE A N 1
ATOM 783 C CA . ILE A 1 98 ? -10.570 -8.264 10.609 1.00 92.06 98 ILE A CA 1
ATOM 784 C C . ILE A 1 98 ? -11.166 -9.376 9.751 1.00 92.06 98 ILE A C 1
ATOM 786 O O . ILE A 1 98 ? -10.649 -10.493 9.716 1.00 92.06 98 ILE A O 1
ATOM 790 N N . VAL A 1 99 ? -12.264 -9.077 9.055 1.00 89.00 99 VAL A N 1
ATOM 791 C CA . VAL A 1 99 ? -12.940 -10.053 8.194 1.00 89.00 99 VAL A CA 1
ATOM 792 C C . VAL A 1 99 ? -12.025 -10.413 7.015 1.00 89.00 99 VAL A C 1
ATOM 794 O O . VAL A 1 99 ? -11.644 -9.522 6.253 1.00 89.00 99 VAL A O 1
ATOM 797 N N . PRO A 1 100 ? -11.682 -11.700 6.818 1.00 86.25 100 PRO A N 1
ATOM 798 C CA . PRO A 1 100 ? -10.840 -12.108 5.704 1.00 86.25 100 PRO A CA 1
ATOM 799 C C . PRO A 1 100 ? -11.519 -11.826 4.365 1.00 86.25 100 PRO A C 1
ATOM 801 O O . PRO A 1 100 ? -12.687 -12.164 4.161 1.00 86.25 100 PRO A O 1
ATOM 804 N N . LEU A 1 101 ? -10.764 -11.275 3.416 1.00 88.69 101 LEU A N 1
ATOM 805 C CA . LEU A 1 101 ? -11.228 -11.133 2.042 1.00 88.69 101 LEU A CA 1
ATOM 806 C C . LEU A 1 101 ? -10.944 -12.417 1.251 1.00 88.69 101 LEU A C 1
ATOM 808 O O . LEU A 1 101 ? -9.789 -12.852 1.199 1.00 88.69 101 LEU A O 1
ATOM 812 N N . PRO A 1 102 ? -11.947 -13.015 0.583 1.00 85.94 102 PRO A N 1
ATOM 813 C CA . PRO A 1 102 ? -11.753 -14.200 -0.244 1.00 85.94 102 PRO A CA 1
ATOM 814 C C . PRO A 1 102 ? -11.165 -13.814 -1.610 1.00 85.94 102 PRO A C 1
ATOM 816 O O . PRO A 1 102 ? -11.801 -13.993 -2.650 1.00 85.94 102 PRO A O 1
ATOM 819 N N . LEU A 1 103 ? -9.955 -13.246 -1.629 1.00 86.56 103 LEU A N 1
ATOM 820 C CA . LEU A 1 103 ? -9.292 -12.923 -2.887 1.00 86.56 103 LEU A CA 1
ATOM 821 C C . LEU A 1 103 ? -8.698 -14.183 -3.521 1.00 86.56 103 LEU A C 1
ATOM 823 O O . LEU A 1 103 ? -7.952 -14.946 -2.905 1.00 86.56 103 LEU A O 1
ATOM 827 N N . VAL A 1 104 ? -9.044 -14.390 -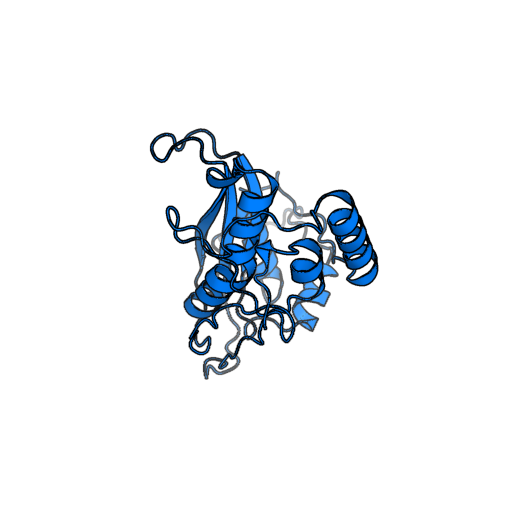4.791 1.00 87.56 104 VAL A N 1
ATOM 828 C CA . VAL A 1 104 ? -8.504 -15.467 -5.626 1.00 87.56 104 VAL A CA 1
ATOM 829 C C . VAL A 1 104 ? -7.035 -15.177 -5.947 1.00 87.56 104 VAL A C 1
ATOM 831 O O . VAL A 1 104 ? -6.569 -14.042 -5.837 1.00 87.56 104 VAL A O 1
ATOM 834 N N . ARG A 1 105 ? -6.291 -16.210 -6.352 1.00 87.94 105 ARG A N 1
ATOM 835 C CA . ARG A 1 105 ? -4.900 -16.074 -6.793 1.00 87.94 105 ARG A CA 1
ATOM 836 C C . ARG A 1 105 ? -4.766 -15.042 -7.915 1.00 87.94 105 ARG A C 1
ATOM 838 O O . ARG A 1 105 ? -5.618 -14.969 -8.798 1.00 87.94 105 ARG A O 1
ATOM 845 N N . ALA A 1 106 ? -3.674 -14.286 -7.890 1.00 89.88 106 ALA A N 1
ATOM 846 C CA . ALA A 1 106 ? -3.328 -13.362 -8.957 1.00 89.88 106 ALA A CA 1
ATOM 847 C C . ALA A 1 106 ? -2.718 -14.123 -10.145 1.00 89.88 106 ALA A C 1
ATOM 849 O O . ALA A 1 106 ? -1.609 -14.652 -10.048 1.00 89.88 106 ALA A O 1
ATOM 850 N N . GLU A 1 107 ? -3.472 -14.216 -11.240 1.00 89.06 107 GLU A N 1
ATOM 851 C CA . GLU A 1 107 ? -3.064 -14.888 -12.488 1.00 89.06 107 GLU A CA 1
ATOM 852 C C . GLU A 1 107 ? -2.752 -13.891 -13.617 1.00 89.06 107 GLU A C 1
ATOM 854 O O . GLU A 1 107 ? -2.064 -14.231 -14.576 1.00 89.06 107 GLU A O 1
ATOM 859 N N . ASP A 1 108 ? -3.223 -12.652 -13.479 1.00 87.25 108 ASP A N 1
ATOM 860 C CA . ASP A 1 108 ? -3.019 -11.544 -14.405 1.00 87.25 108 ASP A CA 1
ATOM 861 C C . ASP A 1 108 ? -2.812 -10.226 -13.631 1.00 87.25 108 ASP A C 1
ATOM 863 O O . ASP A 1 108 ? -2.903 -10.178 -12.398 1.00 87.25 108 ASP A O 1
ATOM 867 N N . ILE A 1 109 ? -2.495 -9.150 -14.356 1.00 86.94 109 ILE A N 1
ATOM 868 C CA . ILE A 1 109 ? -2.257 -7.831 -13.759 1.00 86.94 109 ILE A CA 1
ATOM 869 C C . ILE A 1 109 ? -3.515 -7.225 -13.126 1.00 86.94 109 ILE A C 1
ATOM 871 O O . ILE A 1 109 ? -3.404 -6.547 -12.107 1.00 86.94 109 ILE A O 1
ATOM 875 N N . GLU A 1 110 ? -4.703 -7.502 -13.666 1.00 89.88 110 GLU A N 1
ATOM 876 C CA . GLU A 1 110 ? -5.964 -7.003 -13.106 1.00 89.88 110 GLU A CA 1
ATOM 877 C C . GLU A 1 110 ? -6.208 -7.603 -11.722 1.00 89.88 110 GLU A C 1
ATOM 879 O O . GLU A 1 110 ? -6.617 -6.918 -10.788 1.00 89.88 110 GLU A O 1
ATOM 884 N N . ARG A 1 111 ? -5.881 -8.883 -11.533 1.00 90.88 111 ARG A N 1
ATOM 885 C CA . ARG A 1 111 ? -5.960 -9.531 -10.225 1.00 90.88 111 ARG A CA 1
ATOM 886 C C . ARG A 1 111 ? -4.915 -9.003 -9.254 1.00 90.88 111 ARG A C 1
ATOM 888 O O . ARG A 1 111 ? -5.246 -8.838 -8.083 1.00 90.88 111 ARG A O 1
ATOM 895 N N . VAL A 1 112 ? -3.692 -8.710 -9.707 1.00 90.75 112 VAL A N 1
ATOM 896 C CA . VAL A 1 112 ? -2.690 -8.025 -8.864 1.00 90.75 112 VAL A CA 1
ATOM 897 C C . VAL A 1 112 ? -3.220 -6.663 -8.420 1.00 90.75 112 VAL A C 1
ATOM 899 O O . VAL A 1 112 ? -3.131 -6.324 -7.242 1.00 90.75 112 VAL A O 1
ATOM 902 N N . PHE A 1 113 ? -3.819 -5.912 -9.341 1.00 91.25 113 PHE A N 1
ATOM 903 C CA . PHE A 1 113 ? -4.424 -4.621 -9.053 1.00 91.25 113 PHE A CA 1
ATOM 904 C C . PHE A 1 113 ? -5.545 -4.734 -8.016 1.00 91.25 113 PHE A C 1
ATOM 906 O O . PHE A 1 113 ? -5.499 -4.036 -7.010 1.00 91.25 113 PHE A O 1
ATOM 913 N N . VAL A 1 114 ? -6.484 -5.670 -8.192 1.00 92.25 114 VAL A N 1
ATOM 914 C CA . VAL A 1 114 ? -7.559 -5.928 -7.216 1.00 92.25 114 VAL A CA 1
ATOM 915 C C . VAL A 1 114 ? -6.990 -6.276 -5.840 1.00 92.25 114 VAL A C 1
ATOM 917 O O . VAL A 1 114 ? -7.514 -5.819 -4.832 1.00 92.25 114 VAL A O 1
ATOM 920 N N . TRP A 1 115 ? -5.905 -7.053 -5.768 1.00 93.88 115 TRP A N 1
ATOM 921 C CA . TRP A 1 115 ? -5.237 -7.337 -4.496 1.00 93.88 115 TRP A CA 1
ATOM 922 C C . TRP A 1 115 ? -4.699 -6.075 -3.820 1.00 93.88 115 TRP A C 1
ATOM 924 O O . TRP A 1 115 ? -4.886 -5.900 -2.618 1.00 93.88 115 TRP A O 1
ATOM 934 N N . VAL A 1 116 ? -4.019 -5.212 -4.575 1.00 93.44 116 VAL A N 1
ATOM 935 C CA . VAL A 1 116 ? -3.455 -3.966 -4.046 1.00 93.44 116 VAL A CA 1
ATOM 936 C C . VAL A 1 116 ? -4.565 -2.996 -3.640 1.00 93.44 116 VAL A C 1
ATOM 938 O O . VAL A 1 116 ? -4.492 -2.406 -2.565 1.00 93.44 116 VAL A O 1
ATOM 941 N N . ASP A 1 117 ? -5.611 -2.863 -4.447 1.00 92.75 117 ASP A N 1
ATOM 942 C CA . ASP A 1 117 ? -6.729 -1.979 -4.136 1.00 92.75 117 ASP A CA 1
ATOM 943 C C . ASP A 1 117 ? -7.483 -2.443 -2.882 1.00 92.75 117 ASP A C 1
ATOM 945 O O . ASP A 1 117 ? -7.625 -1.685 -1.928 1.00 92.75 117 ASP A O 1
ATOM 949 N N . MET A 1 118 ? -7.856 -3.725 -2.819 1.00 92.81 118 MET A N 1
ATOM 950 C CA . MET A 1 118 ? -8.682 -4.269 -1.735 1.00 92.81 118 MET A CA 1
ATOM 951 C C . MET A 1 118 ? -7.940 -4.462 -0.405 1.00 92.81 118 MET A C 1
ATOM 953 O O . MET A 1 118 ? -8.585 -4.494 0.644 1.00 92.81 118 MET A O 1
ATOM 957 N N . PHE A 1 119 ? -6.612 -4.631 -0.412 1.00 93.19 119 PHE A N 1
ATOM 958 C CA . PHE A 1 119 ? -5.828 -4.771 0.821 1.00 93.19 119 PHE A CA 1
ATOM 959 C C . PHE A 1 119 ? -5.202 -3.442 1.263 1.00 93.19 119 PHE A C 1
ATOM 961 O O . PHE A 1 119 ? -5.820 -2.747 2.074 1.00 93.19 119 PHE A O 1
ATOM 968 N N . PRO A 1 120 ? -3.990 -3.063 0.803 1.00 93.69 120 PRO A N 1
ATOM 969 C CA . PRO A 1 120 ? -3.325 -1.888 1.343 1.00 93.69 120 PRO A CA 1
ATOM 970 C C . PRO A 1 120 ? -4.098 -0.598 1.081 1.00 93.69 120 PRO A C 1
ATOM 972 O O . PRO A 1 120 ? -4.224 0.197 2.006 1.00 93.69 120 PRO A O 1
ATOM 975 N N . LEU A 1 121 ? -4.646 -0.381 -0.118 1.00 93.81 121 LEU A N 1
ATOM 976 C CA . LEU A 1 121 ? -5.228 0.924 -0.446 1.00 93.81 121 LEU A 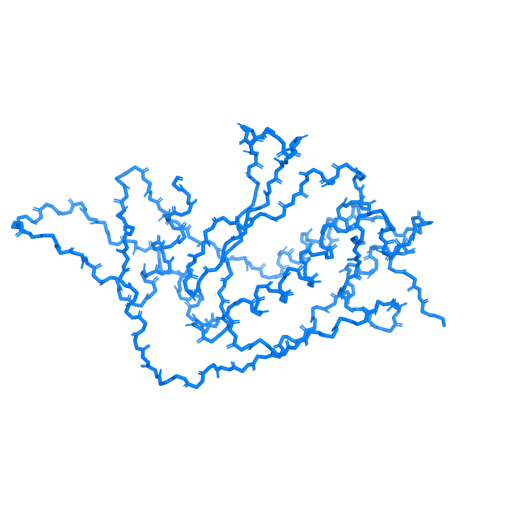CA 1
ATOM 977 C C . LEU A 1 121 ? -6.574 1.161 0.241 1.00 93.81 121 LEU A C 1
ATOM 979 O O . LEU A 1 121 ? -6.785 2.243 0.783 1.00 93.81 121 LEU A O 1
ATOM 983 N N . GLU A 1 122 ? -7.449 0.157 0.269 1.00 93.19 122 GLU A N 1
ATOM 984 C CA . GLU A 1 122 ? -8.713 0.181 1.013 1.00 93.19 122 GLU A CA 1
ATOM 985 C C . GLU A 1 122 ? -8.476 0.455 2.507 1.00 93.19 122 GLU A C 1
ATOM 987 O O . GLU A 1 122 ? -9.039 1.393 3.072 1.00 93.19 122 GLU A O 1
ATOM 992 N N . SER A 1 123 ? -7.541 -0.274 3.130 1.00 94.50 123 SER A N 1
ATOM 993 C CA . SER A 1 123 ? -7.193 -0.045 4.536 1.00 94.50 123 SER A CA 1
ATOM 994 C C . SER A 1 123 ? -6.593 1.342 4.771 1.00 94.50 123 SER A C 1
ATOM 996 O O . SER A 1 123 ? -6.948 1.996 5.748 1.00 94.50 123 SER A O 1
ATOM 998 N N . THR A 1 124 ? -5.709 1.823 3.891 1.00 93.06 124 THR A N 1
ATOM 999 C CA . THR A 1 124 ? -5.142 3.175 3.997 1.00 93.06 124 THR A CA 1
ATOM 1000 C C . THR A 1 124 ? -6.223 4.246 3.885 1.00 93.06 124 THR A C 1
ATOM 1002 O O . THR A 1 124 ? -6.230 5.163 4.704 1.00 93.06 124 THR A O 1
ATOM 1005 N N . ARG A 1 125 ? -7.162 4.122 2.935 1.00 91.56 125 ARG A N 1
ATOM 1006 C CA . ARG A 1 125 ? -8.305 5.041 2.801 1.00 91.56 125 ARG A CA 1
ATOM 1007 C C . ARG A 1 125 ? -9.113 5.093 4.094 1.00 91.56 125 ARG A C 1
ATOM 1009 O O . ARG A 1 125 ? -9.280 6.172 4.665 1.00 91.56 125 ARG A O 1
ATOM 1016 N N . ARG A 1 126 ? -9.494 3.926 4.625 1.00 93.25 126 ARG A N 1
ATOM 1017 C CA . ARG A 1 126 ? -10.248 3.844 5.879 1.00 93.25 126 ARG A CA 1
ATOM 1018 C C . ARG A 1 126 ? -9.486 4.451 7.058 1.00 93.25 126 ARG A C 1
ATOM 1020 O O . ARG A 1 126 ? -10.069 5.219 7.816 1.00 93.25 126 ARG A O 1
ATOM 1027 N N . ILE A 1 127 ? -8.191 4.161 7.204 1.00 94.44 127 ILE A N 1
ATOM 1028 C CA . ILE A 1 127 ? -7.346 4.736 8.266 1.00 94.44 127 ILE A CA 1
ATOM 1029 C C . ILE A 1 127 ? -7.322 6.262 8.173 1.00 94.44 127 ILE A C 1
ATOM 1031 O O . ILE A 1 127 ? -7.529 6.936 9.178 1.00 94.44 127 ILE A O 1
ATOM 1035 N N . LEU A 1 128 ? -7.095 6.821 6.983 1.00 92.44 128 LEU A N 1
ATOM 1036 C CA . LEU A 1 128 ? -7.062 8.272 6.803 1.00 92.44 128 LEU A CA 1
ATOM 1037 C C . LEU A 1 128 ? -8.418 8.905 7.139 1.00 92.44 128 LEU A C 1
ATOM 1039 O O . LEU A 1 128 ? -8.448 9.927 7.825 1.00 92.44 128 LEU A O 1
ATOM 1043 N N . ASN A 1 129 ? -9.527 8.264 6.752 1.00 91.44 129 ASN A N 1
ATOM 1044 C CA . ASN A 1 129 ? -10.874 8.729 7.089 1.00 91.44 129 ASN A CA 1
ATOM 1045 C C . ASN A 1 129 ? -11.138 8.700 8.596 1.00 91.44 129 ASN A C 1
ATOM 1047 O O . ASN A 1 129 ? -11.708 9.652 9.127 1.00 91.44 129 ASN A O 1
ATOM 1051 N N . LEU A 1 130 ? -10.639 7.684 9.303 1.00 93.00 130 LEU A N 1
ATOM 1052 C CA . LEU A 1 130 ? -10.698 7.622 10.765 1.00 93.00 130 LEU A CA 1
ATOM 1053 C C . LEU A 1 130 ? -9.858 8.716 11.447 1.00 93.00 130 LEU A C 1
ATOM 1055 O O . LEU A 1 130 ? -10.259 9.219 12.495 1.00 93.00 130 LEU A O 1
ATOM 1059 N N . LEU A 1 131 ? -8.708 9.087 10.875 1.00 93.00 131 LEU A N 1
ATOM 1060 C CA . LEU A 1 131 ? -7.796 10.077 11.462 1.00 93.00 131 LEU A CA 1
ATOM 1061 C C . LEU A 1 131 ? -8.217 11.525 11.192 1.00 93.00 131 LEU A C 1
ATOM 1063 O O . LEU A 1 131 ? -8.088 12.376 12.070 1.00 93.00 131 LEU A O 1
ATOM 1067 N N . TYR A 1 132 ? -8.697 11.819 9.983 1.00 89.75 132 TYR A N 1
ATOM 1068 C CA . TYR A 1 132 ? -8.885 13.195 9.519 1.00 89.75 132 TYR A CA 1
ATOM 1069 C C . TYR A 1 132 ? -10.338 13.562 9.207 1.00 89.75 132 TYR A C 1
ATOM 1071 O O . TYR A 1 132 ? -10.616 14.744 8.998 1.00 89.75 132 TYR A O 1
ATOM 1079 N N . GLY A 1 133 ? -11.264 12.596 9.147 1.00 80.75 133 GLY A N 1
ATOM 1080 C CA . GLY A 1 133 ? -12.707 12.789 8.919 1.00 80.75 133 GLY A CA 1
ATOM 1081 C C . GLY A 1 133 ? -13.116 13.343 7.542 1.00 80.75 133 GLY A C 1
ATOM 1082 O O . GLY A 1 133 ? -14.220 13.086 7.080 1.00 80.75 133 GLY A O 1
ATOM 1083 N N . ASN A 1 134 ? -12.227 14.075 6.864 1.00 67.75 134 ASN A N 1
ATOM 1084 C CA . ASN A 1 134 ? -12.475 14.807 5.618 1.00 67.75 134 ASN A CA 1
ATOM 1085 C C . ASN A 1 134 ? -11.694 14.243 4.418 1.00 67.75 134 ASN A C 1
ATOM 1087 O O . ASN A 1 134 ? -11.616 14.885 3.369 1.00 67.75 134 ASN A O 1
ATOM 1091 N N . SER A 1 135 ? -11.084 13.065 4.549 1.00 73.25 135 SER A N 1
ATOM 1092 C CA . SER A 1 135 ? -10.334 12.431 3.457 1.00 73.25 135 SER A CA 1
ATOM 1093 C C . SER A 1 135 ? -11.207 11.708 2.428 1.00 73.25 135 SER A C 1
ATOM 1095 O O . SER A 1 135 ? -10.656 11.248 1.439 1.00 73.25 135 SER A O 1
ATOM 1097 N N . ASN A 1 136 ? -12.542 11.715 2.556 1.00 72.44 136 ASN A N 1
ATOM 1098 C CA . ASN A 1 136 ? -13.468 11.147 1.557 1.00 72.44 136 ASN A CA 1
ATOM 1099 C C . ASN A 1 136 ? -13.300 11.756 0.152 1.00 72.44 136 ASN A C 1
ATOM 1101 O O . ASN A 1 136 ? -13.660 11.149 -0.852 1.00 72.44 136 ASN A O 1
ATOM 1105 N N . SER A 1 137 ? -12.765 12.974 0.067 1.00 81.31 137 SER A N 1
ATOM 1106 C CA . SER A 1 137 ? -12.449 13.624 -1.207 1.00 81.31 137 SER A CA 1
ATOM 1107 C C . SER A 1 137 ? -11.164 13.105 -1.852 1.00 81.31 137 SER A C 1
ATOM 1109 O O . SER A 1 137 ? -10.938 13.364 -3.031 1.00 81.31 137 SER A O 1
ATOM 1111 N N . TRP A 1 138 ? -10.301 12.419 -1.106 1.00 85.06 138 TRP A N 1
ATOM 1112 C CA . TRP A 1 138 ? -9.084 11.827 -1.637 1.00 85.06 138 TRP A CA 1
ATOM 1113 C C . TRP A 1 138 ? -9.310 10.361 -1.988 1.00 85.06 138 TRP A C 1
ATOM 1115 O O . TRP A 1 138 ? -9.832 9.585 -1.190 1.00 85.06 138 TRP A O 1
ATOM 1125 N N . ARG A 1 139 ? -8.896 9.967 -3.190 1.00 86.31 139 ARG A N 1
ATOM 1126 C CA . ARG A 1 139 ? -9.038 8.589 -3.664 1.00 86.31 139 ARG A CA 1
ATOM 1127 C C . ARG A 1 139 ? -7.914 8.214 -4.612 1.00 86.31 139 ARG A C 1
ATOM 1129 O O . ARG A 1 139 ? -7.300 9.076 -5.239 1.00 86.31 139 ARG A O 1
ATOM 1136 N N . PHE A 1 140 ? -7.670 6.913 -4.722 1.00 88.38 140 PHE A N 1
ATOM 1137 C CA . PHE A 1 140 ? -6.816 6.372 -5.768 1.00 88.38 140 PHE A CA 1
ATOM 1138 C C . PHE A 1 140 ? -7.625 6.283 -7.059 1.00 88.38 140 PHE A C 1
ATOM 1140 O O . PHE A 1 140 ? -8.664 5.627 -7.101 1.00 88.38 140 PHE A O 1
ATOM 1147 N N . LEU A 1 141 ? -7.163 6.967 -8.101 1.00 87.56 141 LEU A N 1
ATOM 1148 C CA . LEU A 1 141 ? -7.778 6.959 -9.420 1.00 87.56 141 LEU A CA 1
ATOM 1149 C C . LEU A 1 141 ? -6.888 6.195 -10.402 1.00 87.56 141 LEU A C 1
ATOM 1151 O O . LEU A 1 141 ? -5.696 6.505 -10.490 1.00 87.56 141 LEU A O 1
ATOM 1155 N N . PRO A 1 142 ? -7.428 5.223 -11.156 1.00 85.31 142 PRO A N 1
ATOM 1156 C CA . PRO A 1 142 ? -6.693 4.620 -12.257 1.00 85.31 142 PRO A CA 1
ATOM 1157 C C . PRO A 1 142 ? -6.463 5.674 -13.345 1.00 85.31 142 PRO A C 1
ATOM 1159 O O . PRO A 1 142 ? -7.387 6.390 -13.728 1.00 85.31 142 PRO A O 1
ATOM 1162 N N . CYS A 1 143 ? -5.223 5.786 -13.817 1.00 78.31 143 CYS A N 1
ATOM 1163 C CA . CYS A 1 143 ? -4.832 6.802 -14.795 1.00 78.31 143 CYS A CA 1
ATOM 1164 C C . CYS A 1 143 ? -4.685 6.210 -16.202 1.00 78.31 143 CYS A C 1
ATOM 1166 O O . CYS A 1 143 ? -5.454 6.544 -17.100 1.00 78.31 143 CYS A O 1
ATOM 1168 N N . GLU A 1 144 ? -3.730 5.296 -16.385 1.00 69.62 144 GLU A N 1
ATOM 1169 C CA . GLU A 1 144 ? -3.447 4.676 -17.680 1.00 69.62 144 GLU A CA 1
ATOM 1170 C C . GLU A 1 144 ? -3.409 3.157 -17.571 1.00 69.62 144 GLU A C 1
ATOM 1172 O O . GLU A 1 144 ? -2.832 2.588 -16.639 1.00 69.62 144 GLU A O 1
ATOM 1177 N N . GLU A 1 145 ? -3.990 2.501 -18.572 1.00 66.06 145 GLU A N 1
ATOM 1178 C CA . GLU A 1 145 ? -3.948 1.055 -18.708 1.00 66.06 145 GLU A CA 1
ATOM 1179 C C . GLU A 1 145 ? -2.843 0.662 -19.679 1.00 66.06 145 GLU A C 1
ATOM 1181 O O . GLU A 1 145 ? -2.913 0.911 -20.884 1.00 66.06 145 GLU A O 1
ATOM 1186 N N . GLN A 1 146 ? -1.804 0.025 -19.149 1.00 72.19 146 GLN A N 1
ATOM 1187 C CA . GLN A 1 146 ? -0.796 -0.640 -19.955 1.00 72.19 146 GLN A CA 1
ATOM 1188 C C . GLN A 1 146 ? -0.850 -2.144 -19.678 1.00 72.19 146 GLN A C 1
ATOM 1190 O O . GLN A 1 146 ? -1.184 -2.554 -18.567 1.00 72.19 146 GLN A O 1
ATOM 1195 N N . PRO A 1 147 ? -0.495 -2.994 -20.657 1.00 72.50 147 PRO A N 1
ATOM 1196 C CA . PRO A 1 147 ? -0.679 -4.442 -20.539 1.00 72.50 147 PRO A CA 1
ATOM 1197 C C . PRO A 1 147 ? 0.075 -5.076 -19.359 1.00 72.50 147 PRO A C 1
ATOM 1199 O O . PRO A 1 147 ? -0.317 -6.137 -18.881 1.00 72.50 147 PRO A O 1
ATOM 1202 N N . PHE A 1 148 ? 1.146 -4.435 -18.879 1.00 77.38 148 PHE A N 1
ATOM 1203 C CA . PHE A 1 148 ? 2.016 -4.960 -17.818 1.00 77.38 148 PHE A CA 1
ATOM 1204 C C . PHE A 1 148 ? 2.291 -3.958 -16.689 1.00 77.38 148 PHE A C 1
ATOM 1206 O O . PHE A 1 148 ? 3.070 -4.252 -15.784 1.00 77.38 148 PHE A O 1
ATOM 1213 N N . LEU A 1 149 ? 1.659 -2.785 -16.738 1.00 82.56 149 LEU A N 1
ATOM 1214 C CA . LEU A 1 149 ? 1.813 -1.728 -15.749 1.00 82.56 149 LEU A CA 1
ATOM 1215 C C . LEU A 1 149 ? 0.453 -1.069 -15.524 1.00 82.56 149 LEU A C 1
ATOM 1217 O O . LEU A 1 149 ? -0.180 -0.596 -16.467 1.00 82.56 149 LEU A O 1
ATOM 1221 N N . LYS A 1 150 ? 0.018 -1.028 -14.270 1.00 86.44 150 LYS A N 1
ATOM 1222 C CA . LYS A 1 150 ? -1.143 -0.244 -13.850 1.00 86.44 150 LYS A CA 1
ATOM 1223 C C . LYS A 1 150 ? -0.653 0.923 -13.027 1.00 86.44 150 LYS A C 1
ATOM 1225 O O . LYS A 1 150 ? 0.253 0.756 -12.213 1.00 86.44 150 LYS A O 1
ATOM 1230 N N . THR A 1 151 ? -1.293 2.069 -13.195 1.00 87.25 151 THR A N 1
ATOM 1231 C CA . THR A 1 151 ? -0.951 3.237 -12.397 1.00 87.25 151 THR A CA 1
ATOM 1232 C C . THR A 1 151 ? -2.163 3.828 -11.719 1.00 87.25 151 THR A C 1
ATOM 1234 O O . THR A 1 151 ? -3.218 4.008 -12.331 1.00 87.25 151 THR A O 1
ATOM 1237 N N . LEU A 1 152 ? -1.965 4.142 -10.445 1.00 89.06 152 LEU A N 1
ATOM 1238 C CA . LEU A 1 152 ? -2.920 4.802 -9.581 1.00 89.06 152 LEU A CA 1
ATOM 1239 C C . LEU A 1 152 ? -2.371 6.147 -9.145 1.00 89.06 152 LEU A C 1
ATOM 1241 O O . LEU A 1 152 ? -1.228 6.233 -8.700 1.00 89.06 152 LEU A O 1
ATOM 1245 N N . THR A 1 153 ? -3.214 7.164 -9.171 1.00 89.38 153 THR A N 1
ATOM 1246 C CA . THR A 1 153 ? -2.877 8.475 -8.625 1.00 89.38 153 THR A CA 1
ATOM 1247 C C . THR A 1 153 ? -3.732 8.742 -7.396 1.00 89.38 153 THR A C 1
ATOM 1249 O O . THR A 1 153 ? -4.951 8.598 -7.441 1.00 89.38 153 THR A O 1
ATOM 1252 N N . TRP A 1 154 ? -3.097 9.089 -6.279 1.00 89.50 154 TRP A N 1
ATOM 1253 C CA . TRP A 1 154 ? -3.766 9.625 -5.102 1.00 89.50 154 TRP A CA 1
ATOM 1254 C C . TRP A 1 154 ? -4.067 11.096 -5.347 1.00 89.50 154 TRP A C 1
ATOM 1256 O O . TRP A 1 154 ? -3.163 11.944 -5.332 1.00 89.50 154 TRP A O 1
ATOM 1266 N N . SER A 1 155 ? -5.341 11.375 -5.575 1.00 86.75 155 SER A N 1
ATOM 1267 C CA . SER A 1 155 ? -5.794 12.679 -6.031 1.00 86.75 155 SER A CA 1
ATOM 1268 C C . SER A 1 155 ? -6.962 13.168 -5.195 1.00 86.75 155 SER A C 1
ATOM 1270 O O . SER A 1 155 ? -7.815 12.393 -4.753 1.00 86.75 155 SER A O 1
ATOM 1272 N N . TYR A 1 156 ? -7.006 14.481 -5.003 1.00 83.94 156 TYR A N 1
ATOM 1273 C CA . TYR A 1 156 ? -8.121 15.157 -4.360 1.00 83.94 156 TYR A CA 1
ATOM 1274 C C . TYR A 1 156 ? -9.204 15.530 -5.379 1.00 83.94 156 TYR A C 1
ATOM 1276 O O . TYR A 1 156 ? -8.927 16.196 -6.374 1.00 83.94 156 TYR A O 1
ATOM 1284 N N . SER A 1 157 ? -10.447 15.139 -5.104 1.00 74.38 157 SER A N 1
ATOM 1285 C CA . SER A 1 157 ? -11.634 15.383 -5.926 1.00 74.38 157 SER A CA 1
ATOM 1286 C C . SER A 1 157 ? -12.638 16.223 -5.128 1.00 74.38 157 SER A C 1
ATOM 1288 O O . SER A 1 157 ? -13.263 15.722 -4.194 1.00 74.38 157 SER A O 1
ATOM 1290 N N . LYS A 1 158 ? -12.820 17.506 -5.483 1.00 65.25 158 LYS A N 1
ATOM 1291 C CA . LYS A 1 158 ? -13.807 18.389 -4.816 1.00 65.25 158 LYS A CA 1
ATOM 1292 C C . LYS A 1 158 ? -15.262 18.066 -5.171 1.00 65.25 158 LYS A C 1
ATOM 1294 O O . LYS A 1 158 ? -16.146 18.361 -4.375 1.00 65.25 158 LYS A O 1
ATOM 1299 N N . SER A 1 159 ? -15.523 17.474 -6.337 1.00 63.03 159 SER A N 1
ATOM 1300 C CA . SER A 1 159 ? -16.842 16.962 -6.730 1.00 63.03 159 SER A CA 1
ATOM 1301 C C . SER A 1 159 ? -16.698 15.892 -7.820 1.00 63.03 159 SER A C 1
ATOM 1303 O O . SER A 1 159 ? -15.654 15.809 -8.467 1.00 63.03 159 SER A O 1
ATOM 1305 N N . GLU A 1 160 ? -17.724 15.064 -8.041 1.00 57.78 160 GLU A N 1
ATOM 1306 C CA . GLU A 1 160 ? -17.748 14.129 -9.184 1.00 57.78 160 GLU A CA 1
ATOM 1307 C C . GLU A 1 160 ? -17.906 14.840 -10.541 1.00 57.78 160 GLU A C 1
ATOM 1309 O O . GLU A 1 160 ? -17.681 14.237 -11.590 1.00 57.78 160 GLU A O 1
ATOM 1314 N N . GLN A 1 161 ? -18.288 16.121 -10.529 1.00 56.81 161 GLN A N 1
ATOM 1315 C CA . GLN A 1 161 ? -18.660 16.893 -11.717 1.00 56.81 161 GLN A CA 1
ATOM 1316 C C . GLN A 1 161 ? -17.548 17.853 -12.181 1.00 56.81 161 GLN A C 1
ATOM 1318 O O . GLN A 1 161 ? -17.419 18.088 -13.381 1.00 56.81 161 GLN A O 1
ATOM 1323 N N . ASP A 1 162 ? -16.691 18.336 -11.275 1.00 50.84 162 ASP A N 1
ATOM 1324 C CA . ASP A 1 162 ? -15.570 19.230 -11.587 1.00 50.84 162 ASP A CA 1
ATOM 1325 C C . ASP A 1 162 ? -14.260 18.450 -11.730 1.00 50.84 162 ASP A C 1
ATOM 1327 O O . ASP A 1 162 ? -13.480 18.289 -10.791 1.00 50.84 162 ASP A O 1
ATOM 1331 N N . LYS A 1 163 ? -13.980 18.007 -12.958 1.00 54.16 163 LYS A N 1
ATOM 1332 C CA . LYS A 1 163 ? -12.697 17.389 -13.349 1.00 54.16 163 LYS A CA 1
ATOM 1333 C C . LYS A 1 163 ? -11.509 18.368 -13.371 1.00 54.16 163 LYS A C 1
ATOM 1335 O O . LYS A 1 163 ? -10.424 18.002 -13.810 1.00 54.16 163 LYS A O 1
ATOM 1340 N N . THR A 1 164 ? -11.703 19.627 -12.989 1.00 51.56 164 THR A N 1
ATOM 1341 C CA . THR A 1 164 ? -10.814 20.740 -13.361 1.00 51.56 164 THR A CA 1
ATOM 1342 C C . THR A 1 164 ? -9.730 21.077 -12.341 1.00 51.56 164 THR A C 1
ATOM 1344 O O . THR A 1 164 ? -8.802 21.798 -12.695 1.00 51.56 164 THR A O 1
ATOM 1347 N N . ILE A 1 165 ? -9.784 20.556 -11.108 1.00 52.97 165 ILE A N 1
ATOM 1348 C CA . ILE A 1 165 ? -8.723 20.771 -10.106 1.00 52.97 165 ILE A CA 1
ATOM 1349 C C . ILE A 1 165 ? -8.424 19.450 -9.386 1.00 52.97 165 ILE A C 1
ATOM 1351 O O . ILE A 1 165 ? -8.798 19.262 -8.229 1.00 52.97 165 ILE A O 1
ATOM 1355 N N . SER A 1 166 ? -7.768 18.524 -10.091 1.00 61.56 166 SER A N 1
ATOM 1356 C CA . SER A 1 166 ? -7.113 17.376 -9.457 1.00 61.56 166 SER A CA 1
ATOM 1357 C C . SER A 1 166 ? -5.774 17.847 -8.905 1.00 61.56 166 SER A C 1
ATOM 1359 O O . SER A 1 166 ? -4.913 18.290 -9.666 1.00 61.56 166 SER A O 1
ATOM 1361 N N . GLN A 1 167 ? -5.609 17.812 -7.585 1.00 72.88 167 GLN A N 1
ATOM 1362 C CA . GLN A 1 167 ? -4.285 17.933 -6.985 1.00 72.88 167 GLN A CA 1
ATOM 1363 C C . GLN A 1 167 ? -3.755 16.521 -6.756 1.00 72.88 167 GLN A C 1
ATOM 1365 O O . GLN A 1 167 ? -4.236 15.810 -5.872 1.00 72.88 167 GLN A O 1
ATOM 1370 N N . ASP A 1 168 ? -2.780 16.132 -7.569 1.00 74.38 168 ASP A N 1
ATOM 1371 C CA . ASP A 1 168 ? -2.139 14.826 -7.486 1.00 74.38 168 ASP A CA 1
ATOM 1372 C C . ASP A 1 168 ? -1.015 14.891 -6.451 1.00 74.38 168 ASP A C 1
ATOM 1374 O O . ASP A 1 168 ? -0.111 15.724 -6.547 1.00 74.38 168 ASP A O 1
ATOM 1378 N N . ALA A 1 169 ? -1.085 14.037 -5.431 1.00 80.81 169 ALA A N 1
ATOM 1379 C CA . ALA A 1 169 ? -0.117 14.030 -4.334 1.00 80.81 169 ALA A CA 1
ATOM 1380 C C . ALA A 1 169 ? 0.832 12.826 -4.379 1.00 80.81 169 ALA A C 1
ATOM 1382 O O . ALA A 1 169 ? 1.963 12.918 -3.904 1.00 80.81 169 ALA A O 1
ATOM 1383 N N . LEU A 1 170 ? 0.391 11.698 -4.943 1.00 86.94 170 LEU A N 1
ATOM 1384 C CA . LEU A 1 170 ? 1.181 10.472 -5.031 1.00 86.94 170 LEU A CA 1
ATOM 1385 C C . LEU A 1 170 ? 0.790 9.676 -6.275 1.00 86.94 170 LEU A C 1
ATOM 1387 O O . LEU A 1 170 ? -0.388 9.546 -6.580 1.00 86.94 170 LEU A O 1
ATOM 1391 N N . CYS A 1 171 ? 1.776 9.102 -6.957 1.00 86.44 171 CYS A N 1
ATOM 1392 C CA . CYS A 1 171 ? 1.576 8.202 -8.087 1.00 86.44 171 CYS A CA 1
ATOM 1393 C C . CYS A 1 171 ? 2.169 6.828 -7.746 1.00 86.44 171 CYS A C 1
ATOM 1395 O O . CYS A 1 171 ? 3.316 6.734 -7.305 1.00 86.44 171 CYS A O 1
ATOM 1397 N N . LEU A 1 172 ? 1.375 5.773 -7.911 1.00 89.31 172 LEU A N 1
ATOM 1398 C CA . LEU A 1 172 ? 1.725 4.390 -7.611 1.00 89.31 172 LEU A CA 1
ATOM 1399 C C . LEU A 1 172 ? 1.775 3.578 -8.899 1.00 89.31 172 LEU A C 1
ATOM 1401 O O . LEU A 1 172 ? 0.761 3.385 -9.563 1.00 89.31 172 LEU A O 1
ATOM 1405 N N . PHE A 1 173 ? 2.951 3.040 -9.192 1.00 86.94 173 PHE A N 1
ATOM 1406 C CA . PHE A 1 173 ? 3.202 2.173 -10.335 1.00 86.94 173 PHE A CA 1
ATOM 1407 C C . PHE A 1 173 ? 3.152 0.712 -9.884 1.00 86.94 173 PHE A C 1
ATOM 1409 O O . PHE A 1 173 ? 3.958 0.281 -9.059 1.00 86.94 173 PHE A O 1
ATOM 1416 N N . LEU A 1 174 ? 2.203 -0.053 -10.417 1.00 87.81 174 LEU A N 1
ATOM 1417 C CA . LEU A 1 174 ? 1.953 -1.443 -10.055 1.00 87.81 174 LEU A CA 1
ATOM 1418 C C . LEU A 1 174 ? 2.363 -2.368 -11.195 1.00 87.81 174 LEU A C 1
ATOM 1420 O O . LEU A 1 174 ? 1.820 -2.307 -12.298 1.00 87.81 174 LEU A O 1
ATOM 1424 N N . MET A 1 175 ? 3.298 -3.263 -10.897 1.00 85.62 175 MET A N 1
ATOM 1425 C CA . MET A 1 175 ? 3.745 -4.307 -11.811 1.00 85.62 175 MET A CA 1
ATOM 1426 C C . MET A 1 175 ? 3.502 -5.680 -11.194 1.00 85.62 175 MET A C 1
ATOM 1428 O O . MET A 1 175 ? 3.659 -5.844 -9.980 1.00 85.62 175 MET A O 1
ATOM 1432 N N . PRO A 1 176 ? 3.151 -6.686 -12.008 1.00 84.69 176 PRO A N 1
ATOM 1433 C CA . PRO A 1 176 ? 2.993 -8.031 -11.502 1.00 84.69 176 PRO A CA 1
ATOM 1434 C C . PRO A 1 176 ? 4.349 -8.627 -11.081 1.00 84.69 176 PRO A C 1
ATOM 1436 O O . PRO A 1 176 ? 5.369 -8.377 -11.731 1.00 84.69 176 PRO A O 1
ATOM 1439 N N . PRO A 1 177 ? 4.377 -9.469 -10.033 1.00 81.75 177 PRO A N 1
ATOM 1440 C CA . PRO A 1 177 ? 5.620 -9.960 -9.430 1.00 81.75 177 PRO A CA 1
ATOM 1441 C C . PRO A 1 177 ? 6.443 -10.885 -10.341 1.00 81.75 177 PRO A C 1
ATOM 1443 O O . PRO A 1 177 ? 7.614 -11.129 -10.068 1.00 81.75 177 PRO A O 1
ATOM 1446 N N . TRP A 1 178 ? 5.851 -11.417 -11.414 1.00 82.44 178 TRP A N 1
ATOM 1447 C CA . TRP A 1 178 ? 6.544 -12.256 -12.399 1.00 82.44 178 TRP A CA 1
ATOM 1448 C C . TRP A 1 178 ? 7.209 -11.463 -13.531 1.00 82.44 178 TRP A C 1
ATOM 1450 O O . TRP A 1 178 ? 7.919 -12.058 -14.337 1.00 82.44 178 TRP A O 1
ATOM 1460 N N . LEU A 1 179 ? 6.969 -10.150 -13.628 1.00 78.94 179 LEU A N 1
ATOM 1461 C CA . LEU A 1 179 ? 7.548 -9.318 -14.686 1.00 78.94 179 LEU A CA 1
ATOM 1462 C C . LEU A 1 179 ? 8.984 -8.896 -14.367 1.00 78.94 179 LEU A C 1
ATOM 1464 O O . LEU A 1 179 ? 9.830 -8.895 -15.255 1.00 78.94 179 LEU A O 1
ATOM 1468 N N . LEU A 1 180 ? 9.249 -8.535 -13.110 1.00 76.88 180 LEU A N 1
ATOM 1469 C CA . LEU A 1 180 ? 10.564 -8.113 -12.635 1.00 76.88 180 LEU A CA 1
ATOM 1470 C C . LEU A 1 180 ? 10.850 -8.753 -11.284 1.00 76.88 180 LEU A C 1
ATOM 1472 O O . LEU A 1 180 ? 10.014 -8.722 -10.379 1.00 76.88 180 LEU A O 1
ATOM 1476 N N . SER A 1 181 ? 12.054 -9.297 -11.129 1.00 79.50 181 SER A N 1
ATOM 1477 C CA . SER A 1 181 ? 12.511 -9.757 -9.826 1.00 79.50 181 SER A CA 1
ATOM 1478 C C . SER A 1 181 ? 12.843 -8.570 -8.915 1.00 79.50 181 SER A C 1
ATOM 1480 O O . SER A 1 181 ? 13.117 -7.454 -9.362 1.00 79.50 181 SER A O 1
ATOM 1482 N N . ALA A 1 182 ? 12.902 -8.816 -7.604 1.00 79.62 182 ALA A N 1
ATOM 1483 C CA . ALA A 1 182 ? 13.373 -7.810 -6.651 1.00 79.62 182 ALA A CA 1
ATOM 1484 C C . ALA A 1 182 ? 14.800 -7.322 -6.974 1.00 79.62 182 ALA A C 1
ATOM 1486 O O . ALA A 1 182 ? 15.127 -6.164 -6.725 1.00 79.62 182 ALA A O 1
ATOM 1487 N N . LYS A 1 183 ? 15.639 -8.191 -7.555 1.00 79.56 183 LYS A N 1
ATOM 1488 C CA . LYS A 1 183 ? 16.992 -7.839 -7.994 1.00 79.56 183 LYS A CA 1
ATOM 1489 C C . LYS A 1 183 ? 16.953 -6.886 -9.190 1.00 79.56 183 LYS A C 1
ATOM 1491 O O . LYS A 1 183 ? 17.667 -5.889 -9.172 1.00 79.56 183 LYS A O 1
ATOM 1496 N N . ASP A 1 184 ? 16.078 -7.143 -10.160 1.00 77.31 184 ASP A N 1
ATOM 1497 C CA . ASP A 1 184 ? 15.901 -6.273 -11.328 1.00 77.31 184 ASP A CA 1
ATOM 1498 C C . ASP A 1 184 ? 15.446 -4.871 -10.910 1.00 77.31 184 ASP A C 1
ATOM 1500 O O . ASP A 1 184 ? 15.963 -3.876 -11.403 1.00 77.31 184 ASP A O 1
ATOM 1504 N N . LEU A 1 185 ? 14.537 -4.775 -9.934 1.00 77.94 185 LEU A N 1
ATOM 1505 C CA . LEU A 1 185 ? 14.103 -3.488 -9.378 1.00 77.94 185 LEU A CA 1
ATOM 1506 C C . LEU A 1 185 ? 15.227 -2.751 -8.632 1.00 77.94 185 LEU A C 1
ATOM 1508 O O . LEU A 1 185 ? 15.321 -1.525 -8.701 1.00 77.94 185 LEU A O 1
ATOM 1512 N N . GLN A 1 186 ? 16.095 -3.478 -7.924 1.00 80.50 186 GLN A N 1
ATOM 1513 C CA . GLN A 1 186 ? 17.262 -2.883 -7.268 1.00 80.50 186 GLN A CA 1
ATOM 1514 C C . GLN A 1 186 ? 18.291 -2.377 -8.282 1.00 80.50 186 GLN A C 1
ATOM 1516 O O . GLN A 1 186 ? 18.860 -1.305 -8.091 1.00 80.50 186 GLN A O 1
ATOM 1521 N N . GLU A 1 187 ? 18.541 -3.138 -9.345 1.00 76.62 187 GLU A N 1
ATOM 1522 C CA . GLU A 1 187 ? 19.417 -2.728 -10.443 1.00 76.62 187 GLU A CA 1
ATOM 1523 C C . GLU A 1 187 ? 18.835 -1.525 -11.190 1.00 76.62 187 GLU A C 1
ATOM 1525 O O . GLU A 1 187 ? 19.553 -0.548 -11.406 1.00 76.62 187 GLU A O 1
ATOM 1530 N N . PHE A 1 188 ? 17.526 -1.530 -11.461 1.00 76.38 188 PHE A N 1
ATOM 1531 C CA . PHE A 1 188 ? 16.795 -0.390 -12.010 1.00 76.38 188 PHE A CA 1
ATOM 1532 C C . PHE A 1 188 ? 17.015 0.868 -11.166 1.00 76.38 188 PHE A C 1
ATOM 1534 O O . PHE A 1 188 ? 17.409 1.898 -11.698 1.00 76.38 188 PHE A O 1
ATOM 1541 N N . ALA A 1 189 ? 16.861 0.786 -9.843 1.00 78.25 189 ALA A N 1
ATOM 1542 C CA . ALA A 1 189 ? 17.056 1.942 -8.973 1.00 78.25 189 ALA A CA 1
ATOM 1543 C C . ALA A 1 189 ? 18.524 2.419 -8.882 1.00 78.25 189 ALA A C 1
ATOM 1545 O O . ALA A 1 189 ? 18.777 3.575 -8.543 1.00 78.25 189 ALA A O 1
ATOM 1546 N N . ARG A 1 190 ? 19.500 1.548 -9.180 1.00 74.31 190 ARG A N 1
ATOM 1547 C CA . ARG A 1 190 ? 20.940 1.874 -9.187 1.00 74.31 190 ARG A CA 1
ATOM 1548 C C . ARG A 1 190 ? 21.435 2.424 -10.527 1.00 74.31 190 ARG A C 1
ATOM 1550 O O . ARG A 1 190 ? 22.423 3.156 -10.539 1.00 74.31 190 ARG A O 1
ATOM 1557 N N . GLY A 1 191 ? 20.799 2.063 -11.641 1.00 65.31 191 GLY A N 1
ATOM 1558 C CA . GLY A 1 191 ? 21.195 2.462 -12.993 1.00 65.31 191 GLY A CA 1
ATOM 1559 C C . GLY A 1 191 ? 20.927 3.944 -13.265 1.00 65.31 191 GLY A C 1
ATOM 1560 O O . GLY A 1 191 ? 19.901 4.292 -13.830 1.00 65.31 191 GLY A O 1
ATOM 1561 N N . GLN A 1 192 ? 21.838 4.830 -12.857 1.00 61.00 192 GLN A N 1
ATOM 1562 C CA . GLN A 1 192 ? 21.640 6.291 -12.887 1.00 61.00 192 GLN A CA 1
ATOM 1563 C C . GLN A 1 192 ? 22.166 7.012 -14.142 1.00 61.00 192 GLN A C 1
ATOM 1565 O O . GLN A 1 192 ? 22.443 8.209 -14.097 1.00 61.00 192 GLN A O 1
ATOM 1570 N N . ALA A 1 193 ? 22.279 6.339 -15.285 1.00 55.28 193 ALA A N 1
ATOM 1571 C CA . ALA A 1 193 ? 22.610 7.015 -16.539 1.00 55.28 193 ALA A CA 1
ATOM 1572 C C . ALA A 1 193 ? 21.564 6.693 -17.605 1.00 55.28 193 ALA A C 1
ATOM 1574 O O . ALA A 1 193 ? 21.565 5.610 -18.183 1.00 55.28 193 ALA A O 1
ATOM 1575 N N . PHE A 1 194 ? 20.672 7.650 -17.872 1.00 57.88 194 PHE A N 1
ATOM 1576 C CA . PHE A 1 194 ? 19.861 7.612 -19.083 1.00 57.88 194 PHE A CA 1
ATOM 1577 C C . PHE A 1 194 ? 20.775 7.909 -20.282 1.00 57.88 194 PHE A C 1
ATOM 1579 O O . PHE A 1 194 ? 21.594 8.830 -20.176 1.00 57.88 194 PHE A O 1
ATOM 1586 N N . PRO A 1 195 ? 20.656 7.194 -21.415 1.00 56.09 195 PRO A N 1
ATOM 1587 C CA . PRO A 1 195 ? 21.384 7.545 -22.626 1.00 56.09 195 PRO A CA 1
ATOM 1588 C C . PRO A 1 195 ? 21.037 8.984 -23.021 1.00 56.09 195 PRO A C 1
ATOM 1590 O O . PRO A 1 195 ? 19.911 9.281 -23.432 1.00 56.09 195 PRO A O 1
ATOM 1593 N N . ASP A 1 196 ? 21.981 9.910 -22.857 1.00 54.91 196 ASP A N 1
ATOM 1594 C CA . ASP A 1 196 ? 21.760 11.302 -23.225 1.00 54.91 196 ASP A CA 1
ATOM 1595 C C . ASP A 1 196 ? 21.754 11.368 -24.757 1.00 54.91 196 ASP A C 1
ATOM 1597 O O . ASP A 1 196 ? 22.795 11.295 -25.405 1.00 54.91 196 ASP A O 1
ATOM 1601 N N . ARG A 1 197 ? 20.566 11.480 -25.367 1.00 54.50 197 ARG A N 1
ATOM 1602 C CA . ARG A 1 197 ? 20.389 11.601 -26.832 1.00 54.50 197 ARG A CA 1
ATOM 1603 C C . ARG A 1 197 ? 20.873 12.943 -27.402 1.00 54.50 197 ARG A C 1
ATOM 1605 O O . ARG A 1 197 ? 20.386 13.411 -28.426 1.00 54.50 197 ARG A O 1
ATOM 1612 N N . SER A 1 198 ? 21.817 13.583 -26.728 1.00 48.66 198 SER A N 1
ATOM 1613 C CA . SER A 1 198 ? 22.400 14.866 -27.107 1.00 48.66 198 SER A CA 1
ATOM 1614 C C . SER A 1 198 ? 23.405 14.748 -28.258 1.00 48.66 198 SER A C 1
ATOM 1616 O O . SER A 1 198 ? 23.855 15.781 -28.741 1.00 48.66 198 SER A O 1
ATOM 1618 N N . ALA A 1 199 ? 23.772 13.538 -28.699 1.00 44.50 199 ALA A N 1
ATOM 1619 C CA . ALA A 1 199 ? 24.658 13.348 -29.845 1.00 44.50 199 ALA A CA 1
ATOM 1620 C C . ALA A 1 199 ? 23.878 13.536 -31.163 1.00 44.50 199 ALA A C 1
ATOM 1622 O O . ALA A 1 199 ? 22.960 12.760 -31.441 1.00 44.50 199 ALA A O 1
ATOM 1623 N N . PRO A 1 200 ? 24.201 14.556 -31.980 1.00 45.84 200 PRO A N 1
ATOM 1624 C CA . PRO A 1 200 ? 23.605 14.732 -33.292 1.00 45.84 200 PRO A CA 1
ATOM 1625 C C . PRO A 1 200 ? 24.317 13.816 -34.292 1.00 45.84 200 PRO A C 1
ATOM 1627 O O . PRO A 1 200 ? 25.089 14.288 -35.120 1.00 45.84 200 PRO A O 1
ATOM 1630 N N . ASP A 1 201 ? 24.058 12.512 -34.239 1.00 43.94 201 ASP A N 1
ATOM 1631 C CA . ASP A 1 201 ? 24.431 11.636 -35.348 1.00 43.94 201 ASP A CA 1
ATOM 1632 C C . ASP A 1 201 ? 23.289 11.612 -36.362 1.00 43.94 201 ASP A C 1
ATOM 1634 O O . ASP A 1 201 ? 22.271 10.942 -36.218 1.00 43.94 201 ASP A O 1
ATOM 1638 N N . SER A 1 202 ? 23.439 12.508 -37.335 1.00 43.03 202 SER A N 1
ATOM 1639 C CA . SER A 1 202 ? 23.494 12.175 -38.757 1.00 43.03 202 SER A CA 1
ATOM 1640 C C . SER A 1 202 ? 22.777 10.889 -39.186 1.00 43.03 202 SER A C 1
ATOM 1642 O O . SER A 1 202 ? 23.161 9.795 -38.789 1.00 43.03 202 SER A O 1
ATOM 1644 N N . LEU A 1 203 ? 21.888 11.063 -40.165 1.00 39.25 203 LEU A N 1
ATOM 1645 C CA . LEU A 1 203 ? 21.127 10.071 -40.933 1.00 39.25 203 LEU A CA 1
ATOM 1646 C C . LEU A 1 203 ? 19.743 9.746 -40.373 1.00 39.25 203 LEU A C 1
ATOM 1648 O O . LEU A 1 203 ? 19.560 9.144 -39.322 1.00 39.25 203 LEU A O 1
ATOM 1652 N N . GLY A 1 204 ? 18.758 10.208 -41.144 1.00 43.19 204 GLY A N 1
ATOM 1653 C CA . GLY A 1 204 ? 17.355 9.962 -40.910 1.00 43.19 204 GLY A CA 1
ATOM 1654 C C . GLY A 1 204 ? 17.039 8.480 -40.978 1.00 43.19 204 GLY A C 1
ATOM 1655 O O . GLY A 1 204 ? 17.368 7.807 -41.943 1.00 43.19 204 GLY A O 1
ATOM 1656 N N . ASP A 1 205 ? 16.363 8.020 -39.945 1.00 39.53 205 ASP A N 1
ATOM 1657 C CA . ASP A 1 205 ? 15.202 7.164 -40.079 1.00 39.53 205 ASP A CA 1
ATOM 1658 C C . ASP A 1 205 ? 14.429 7.241 -38.765 1.00 39.53 205 ASP A C 1
ATOM 1660 O O . ASP A 1 205 ? 14.996 7.499 -37.698 1.00 39.53 205 ASP A O 1
ATOM 1664 N N . GLU A 1 206 ? 13.117 7.043 -38.840 1.00 44.16 206 GLU A N 1
ATOM 1665 C CA . GLU A 1 206 ? 12.216 6.879 -37.700 1.00 44.16 206 GLU A CA 1
ATOM 1666 C C . GLU A 1 206 ? 12.516 5.576 -36.937 1.00 44.16 206 GLU A C 1
ATOM 1668 O O . GLU A 1 206 ? 11.651 4.725 -36.740 1.00 44.16 206 GLU A O 1
ATOM 1673 N N . ALA A 1 207 ? 13.755 5.391 -36.486 1.00 42.84 207 ALA A N 1
ATOM 1674 C CA . ALA A 1 207 ? 14.126 4.280 -35.640 1.00 42.84 207 ALA A CA 1
ATOM 1675 C C . ALA A 1 207 ? 13.491 4.506 -34.263 1.00 42.84 207 ALA A C 1
ATOM 1677 O O . ALA A 1 207 ? 14.062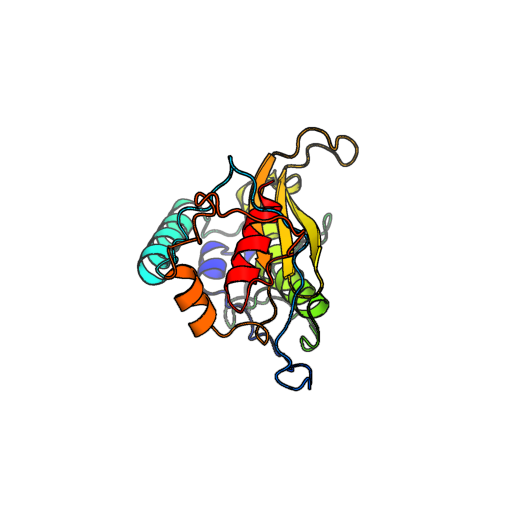 5.153 -33.378 1.00 42.84 207 ALA A O 1
ATOM 1678 N N . GLN A 1 208 ? 12.277 3.974 -34.092 1.00 48.22 208 GLN A N 1
ATOM 1679 C CA . GLN A 1 208 ? 11.757 3.527 -32.806 1.00 48.22 208 GLN A CA 1
ATOM 1680 C C . GLN A 1 208 ? 12.872 2.731 -32.140 1.00 48.22 208 GLN A C 1
ATOM 1682 O O . GLN A 1 208 ? 13.094 1.565 -32.452 1.00 48.22 208 GLN A O 1
ATOM 1687 N N . SER A 1 209 ? 13.656 3.381 -31.289 1.00 49.03 209 SER A N 1
ATOM 1688 C CA . SER A 1 209 ? 14.718 2.672 -30.603 1.00 49.03 209 SER A CA 1
ATOM 1689 C C . SER A 1 209 ? 14.033 1.756 -29.617 1.00 49.03 209 SER A C 1
ATOM 1691 O O . SER A 1 209 ? 13.438 2.210 -28.639 1.00 49.03 209 SER A O 1
ATOM 1693 N N . THR A 1 210 ? 14.055 0.471 -29.938 1.00 47.88 210 THR A N 1
ATOM 1694 C CA . THR A 1 210 ? 13.677 -0.598 -29.036 1.00 47.88 210 THR A CA 1
ATOM 1695 C C . THR A 1 210 ? 14.555 -0.472 -27.804 1.00 47.88 210 THR A C 1
ATOM 1697 O O . THR A 1 210 ? 15.725 -0.839 -27.823 1.00 47.88 210 THR A O 1
ATOM 1700 N N . LEU A 1 211 ? 14.001 0.126 -26.752 1.00 52.94 211 LEU A N 1
ATOM 1701 C CA . LEU A 1 211 ? 14.611 0.096 -25.435 1.00 52.94 211 LEU A CA 1
ATOM 1702 C C . LEU A 1 211 ? 14.588 -1.358 -24.968 1.00 52.94 211 LEU A C 1
ATOM 1704 O O . LEU A 1 211 ? 13.549 -2.021 -25.037 1.00 52.94 211 LEU A O 1
ATOM 1708 N N . HIS A 1 212 ? 15.740 -1.867 -24.546 1.00 52.19 212 HIS A N 1
ATOM 1709 C CA . HIS A 1 212 ? 15.889 -3.264 -24.150 1.00 52.19 212 HIS A CA 1
ATOM 1710 C C . HIS A 1 212 ? 15.999 -3.368 -22.627 1.00 52.19 212 HIS A C 1
ATOM 1712 O O . HIS A 1 212 ? 16.667 -2.570 -21.972 1.00 52.19 212 HIS A O 1
ATOM 1718 N N . GLY A 1 213 ? 15.351 -4.377 -22.040 1.00 61.91 213 GLY A N 1
ATOM 1719 C CA . GLY A 1 213 ? 15.426 -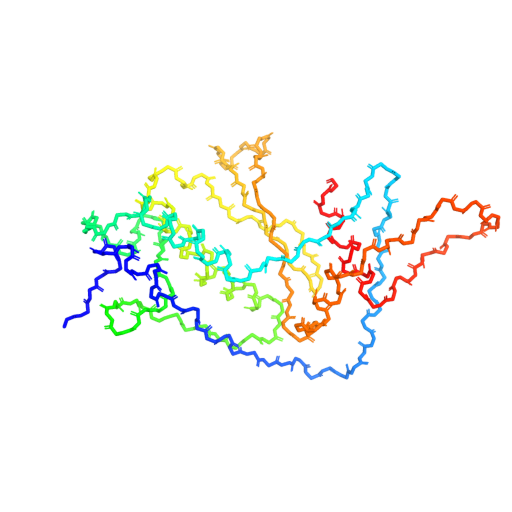4.614 -20.596 1.00 61.91 213 GLY A CA 1
ATOM 1720 C C . GLY A 1 213 ? 14.887 -3.434 -19.780 1.00 61.91 213 GLY A C 1
ATOM 1721 O O . GLY A 1 213 ? 13.841 -2.887 -20.090 1.00 61.91 213 GLY A O 1
ATOM 1722 N N . MET A 1 214 ? 15.582 -3.010 -18.727 1.00 60.38 214 MET A N 1
ATOM 1723 C CA . MET A 1 214 ? 15.051 -2.048 -17.744 1.00 60.38 214 MET A CA 1
ATOM 1724 C C . MET A 1 214 ? 14.747 -0.648 -18.302 1.00 60.38 214 MET A C 1
ATOM 1726 O O . MET A 1 214 ? 13.976 0.098 -17.699 1.00 60.38 214 MET A O 1
ATOM 1730 N N . GLU A 1 215 ? 15.305 -0.294 -19.460 1.00 59.94 215 GLU A N 1
ATOM 1731 C CA . GLU A 1 215 ? 15.042 0.967 -20.163 1.00 59.94 215 GLU A CA 1
ATOM 1732 C C . GLU A 1 215 ? 13.554 1.152 -20.508 1.00 59.94 215 GLU A C 1
ATOM 1734 O O . GLU A 1 215 ? 13.060 2.284 -20.540 1.00 59.94 215 GLU A O 1
ATOM 1739 N N . TRP A 1 216 ? 12.801 0.057 -20.696 1.00 65.81 216 TRP A N 1
ATOM 1740 C CA . TRP A 1 216 ? 11.362 0.168 -20.925 1.00 65.81 216 TRP A CA 1
ATOM 1741 C C . TRP A 1 216 ? 10.623 0.669 -19.687 1.00 65.81 216 TRP A C 1
ATOM 1743 O O . TRP A 1 216 ? 9.776 1.553 -19.815 1.00 65.81 216 TRP A O 1
ATOM 1753 N N . LEU A 1 217 ? 10.983 0.196 -18.491 1.00 66.69 217 LEU A N 1
ATOM 1754 C CA . LEU A 1 217 ? 10.347 0.629 -17.247 1.00 66.69 217 LEU A CA 1
ATOM 1755 C C . LEU A 1 217 ? 10.567 2.130 -17.017 1.00 66.69 217 LEU A C 1
ATOM 1757 O O . LEU A 1 217 ? 9.631 2.854 -16.679 1.00 66.69 217 LEU A O 1
ATOM 1761 N N . TRP A 1 218 ? 11.781 2.610 -17.302 1.00 66.62 218 TRP A N 1
ATOM 1762 C CA . TRP A 1 218 ? 12.133 4.030 -17.243 1.00 66.62 218 TRP A CA 1
ATOM 1763 C C . TRP A 1 218 ? 11.220 4.888 -18.116 1.00 66.62 218 TRP A C 1
ATOM 1765 O O . TRP A 1 218 ? 10.693 5.901 -17.659 1.00 66.62 218 TRP A O 1
ATOM 1775 N N . SER A 1 219 ? 10.998 4.471 -19.362 1.00 61.44 219 SER A N 1
ATOM 1776 C CA . SER A 1 219 ? 10.143 5.220 -20.286 1.00 61.44 219 SER A CA 1
ATOM 1777 C C . SER A 1 219 ? 8.679 5.275 -19.841 1.00 61.44 219 SER A C 1
ATOM 1779 O O . SER A 1 219 ? 8.003 6.262 -20.115 1.00 61.44 219 SER A O 1
ATOM 1781 N N . LYS A 1 220 ? 8.187 4.245 -19.137 1.00 65.81 220 LYS A N 1
ATOM 1782 C CA . LYS A 1 220 ? 6.806 4.197 -18.653 1.00 65.81 220 LYS A CA 1
ATOM 1783 C C . LYS A 1 220 ? 6.595 5.092 -17.443 1.00 65.81 220 LYS A C 1
ATOM 1785 O O . LYS A 1 220 ? 5.634 5.852 -17.430 1.00 65.81 220 LYS A O 1
ATOM 1790 N N . VAL A 1 221 ? 7.525 5.064 -16.485 1.00 63.56 221 VAL A N 1
ATOM 1791 C CA . VAL A 1 221 ? 7.512 5.997 -15.348 1.00 63.56 221 VAL A CA 1
ATOM 1792 C C . VAL A 1 221 ? 7.600 7.437 -15.856 1.00 63.56 221 VAL A C 1
ATOM 1794 O O . VAL A 1 221 ? 6.845 8.291 -15.408 1.00 63.56 221 VAL A O 1
ATOM 1797 N N . LEU A 1 222 ? 8.465 7.705 -16.840 1.00 58.72 222 LEU A N 1
ATOM 1798 C CA . LEU A 1 222 ? 8.625 9.040 -17.419 1.00 58.72 222 LEU A CA 1
ATOM 1799 C C . LEU A 1 222 ? 7.376 9.526 -18.174 1.00 58.72 222 LEU A C 1
ATOM 1801 O O . LEU A 1 222 ? 7.054 10.706 -18.082 1.00 58.72 222 LEU A O 1
ATOM 1805 N N . ALA A 1 223 ? 6.668 8.638 -18.883 1.00 58.22 223 ALA A N 1
ATOM 1806 C CA . ALA A 1 223 ? 5.459 8.979 -19.641 1.00 58.22 223 ALA A CA 1
ATOM 1807 C C . ALA A 1 223 ? 4.330 9.540 -18.773 1.00 58.22 223 ALA A C 1
ATOM 1809 O O . ALA A 1 223 ? 3.534 10.343 -19.239 1.00 58.22 223 ALA A O 1
ATOM 1810 N N . GLN A 1 224 ? 4.259 9.102 -17.520 1.00 54.69 224 GLN A N 1
ATOM 1811 C CA . GLN A 1 224 ? 3.146 9.420 -16.636 1.00 54.69 224 GLN A CA 1
ATOM 1812 C C . GLN A 1 224 ? 3.280 10.767 -15.928 1.00 54.69 224 GLN A C 1
ATOM 1814 O O . GLN A 1 224 ? 2.299 11.317 -15.444 1.00 54.69 224 GLN A O 1
ATOM 1819 N N . PHE A 1 225 ? 4.496 11.306 -15.868 1.00 49.84 225 PHE A N 1
ATOM 1820 C CA . PHE A 1 225 ? 4.745 12.659 -15.384 1.00 49.84 225 PHE A CA 1
ATOM 1821 C C . PHE A 1 225 ? 4.737 13.670 -16.543 1.00 49.84 225 PHE A C 1
ATOM 1823 O O . PHE A 1 225 ? 5.478 14.653 -16.469 1.00 49.84 225 PHE A O 1
ATOM 1830 N N . ILE A 1 226 ? 3.972 13.413 -17.620 1.00 43.78 226 ILE A N 1
ATOM 1831 C CA . ILE A 1 226 ? 3.773 14.294 -18.790 1.00 43.78 226 ILE A CA 1
ATOM 1832 C C . ILE A 1 226 ? 2.544 15.183 -18.592 1.00 43.78 226 ILE A C 1
ATOM 1834 O O . ILE A 1 226 ? 1.464 14.644 -18.296 1.00 43.78 226 ILE A O 1
#

Foldseek 3Di:
DADACLQFVLLCVVQFDQDPQAADEAPDDPPQPLPLDPFDDDPVFDPQAFDDDDPVVVVVVVNVCSVPQPDRHHPPDGQADPPPRQGAATDRPDRHDHDHDPQDHHHAQVSQVVSCCRHPQSNVQSRCCSRPVPCPQWHWDWDDDDRFKTKTWGWGHPDPPCPPDTDTDDMDIDGDCNVDDPVLVVVLNVPRDDPPPPDPDDDDDPPSPRDGRSVVVVSVVRRVVD

pLDDT: mean 77.44, std 16.98, range [39.25, 96.19]

Radius of gyration: 20.98 Å; chains: 1; bounding box: 47×41×64 Å

Sequence (226 aa):
MAFRASDNLQCYIRGAKLPAMAYRSPRSEPGSYHVSLNVRPERYRKLRLVHTINATPFSDIISDWVEEFVPSKSLGVNDEDEHTGERLTIPCDPFFSIVPLPLVRAEDIERVFVWVDMFPLESTRRILNLLYGNSNSWRFLPCEEQPFLKTLTWSYSKSEQDKTISQDALCLFLMPPWLLSAKDLQEFARGQAFPDRSAPDSLGDEAQSTLHGMEWLWSKVLAQFI

Organism: NCBI:txid495285

Secondary structure (DSSP, 8-state):
-PBPGGGSHHHHHHH--PPP--B----------------PPPTT------PPPPHHHHHHHHHHHHHHHS--S--SS-SB-TTT--B--S--TTTB-PPPP-PPPB-SHHHHHHHHIIIIIHHHHHHHHHHHS-GGGEEEEEEEEETTEEEEEEEE-S-SS-TT--EEEEEEEE--TTTS-HHHHHHHHH------TT--------------TTHHHHHHHHHHT-